Protein AF-A0A1Y0FA97-F1 (afdb_monomer_lite)

Radius of gyration: 28.75 Å; chains: 1; bounding box: 71×28×80 Å

Secondary structure (DSSP, 8-state):
--HHHHHHHHHHHHHHTT--SSSPPHHHHHHHHHHHHHHHHHHHHHHHHHHHHHTTTTPPPPSSTTHHHHHHHHHHHHHHHHHHHHHHHHHHHHHHHHHHHHHHHHTTB-TTSSBP-SGGGHHHHHHHHHHHHTT---S-HHHHHHHHHHHHHHHHHHHHHHS--HHHHHHHHTT-EEE-SSSTTEEEETTSSS-EEEEETTEEEE-SSS---SHHHHHHHHHHH-

Foldseek 3Di:
DDLVVLLVLLQVVCVVVVHRLPDAPPVLVVLVVVLVVLVVVLVVLVVVLVVLVCVCVPDDDDPDPCSVVSVVVSCVSVVVSVVSVVVSVVSVVVSVLSVVCSVCVSSCHHSVRHHPLALSNLVVLVVLLVCVVVVNHPDDPVSNVVSVVSSVVSVVLVVLVVQADPLRVCLVVVVQWDADRVRRQWIHGPPDDQWIWGRDRNATDTDPRRHDDDPVSVVVVVVSSD

pLDDT: mean 89.59, std 8.7, range [59.38, 98.5]

Sequence (226 aa):
MTKEAIQNCFINALQKKGVDPFEESYRTRMAKQKLERLKNELHQQTNKVFEHWEQTNGQPMNDKRGARSFFNKAERLESKAIDLNKQIKEQEERVERLEWADENRRNGRNKQGGLMLTIDNIPRIEEELERAERGESHYAPVTLRKYRKELARLKAEKEQLNNVSSKAQEIIESGKVNQWKKYPTVYFIKGLRKVAIELKNGAFEVSSKYAPQTDEEKAIVKEILG

Organism: NCBI:txid1624

Structure (mmCIF, N/CA/C/O backbone):
d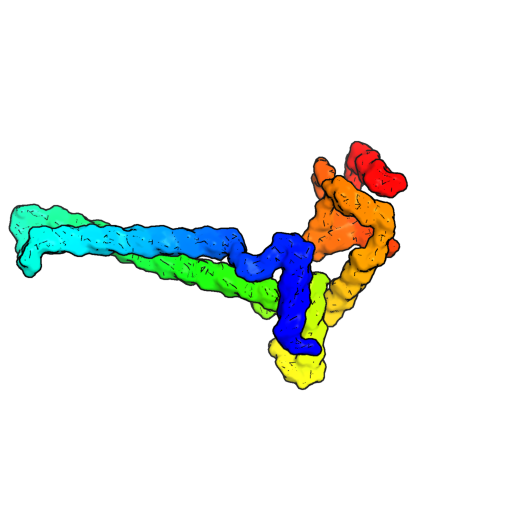ata_AF-A0A1Y0FA97-F1
#
_entry.id   AF-A0A1Y0FA97-F1
#
loop_
_atom_site.group_PDB
_atom_site.id
_atom_site.type_symbol
_atom_site.label_atom_id
_atom_site.label_alt_id
_atom_site.label_comp_id
_atom_site.label_asym_id
_atom_site.label_entity_id
_atom_site.label_seq_id
_atom_site.pdbx_PDB_ins_code
_atom_site.Cartn_x
_atom_site.Cartn_y
_atom_site.Cartn_z
_atom_site.occupancy
_atom_site.B_iso_or_equiv
_atom_site.auth_seq_id
_atom_site.auth_comp_id
_atom_site.auth_asym_id
_atom_site.auth_atom_id
_atom_site.pdbx_PDB_model_num
ATOM 1 N N . MET A 1 1 ? 8.211 -12.435 25.553 1.00 59.38 1 MET A N 1
ATOM 2 C CA . MET A 1 1 ? 8.056 -13.197 24.287 1.00 59.38 1 MET A CA 1
ATOM 3 C C . MET A 1 1 ? 9.191 -12.812 23.349 1.00 59.38 1 MET A C 1
ATOM 5 O O . MET A 1 1 ? 9.613 -11.666 23.404 1.00 59.38 1 MET A O 1
ATOM 9 N N . THR A 1 2 ? 9.719 -13.725 22.530 1.00 75.25 2 THR A N 1
ATOM 10 C CA . THR A 1 2 ? 10.743 -13.366 21.529 1.00 75.25 2 THR A CA 1
ATOM 11 C C . THR A 1 2 ? 10.115 -12.564 20.382 1.00 75.25 2 THR A C 1
ATOM 13 O O . THR A 1 2 ? 8.920 -12.697 20.106 1.00 75.25 2 THR A O 1
ATOM 16 N N . LYS A 1 3 ? 10.917 -11.748 19.683 1.00 69.12 3 LYS A N 1
ATOM 17 C CA . LYS A 1 3 ? 10.482 -10.977 18.500 1.00 69.12 3 LYS A CA 1
ATOM 18 C C . LYS A 1 3 ? 9.807 -11.872 17.446 1.00 69.12 3 LYS A C 1
ATOM 20 O O . LYS A 1 3 ? 8.815 -11.477 16.839 1.00 69.12 3 LYS A O 1
ATOM 25 N N . GLU A 1 4 ? 10.316 -13.092 17.284 1.00 72.25 4 GLU A N 1
ATOM 26 C CA . GLU A 1 4 ? 9.754 -14.127 16.408 1.00 72.25 4 GLU A CA 1
ATOM 27 C C . GLU A 1 4 ? 8.381 -14.609 16.883 1.00 72.25 4 GLU A C 1
ATOM 29 O O . GLU A 1 4 ? 7.459 -14.701 16.080 1.00 72.25 4 GLU A O 1
ATOM 34 N N . ALA A 1 5 ? 8.192 -14.843 18.186 1.00 75.69 5 ALA A N 1
ATOM 35 C CA . ALA A 1 5 ? 6.894 -15.243 18.730 1.00 75.69 5 ALA A CA 1
ATOM 36 C C . ALA A 1 5 ? 5.818 -14.168 18.499 1.00 75.69 5 ALA A C 1
ATOM 38 O O . ALA A 1 5 ? 4.683 -14.484 18.153 1.00 75.69 5 ALA A O 1
ATOM 39 N N . ILE A 1 6 ? 6.178 -12.890 18.624 1.00 70.50 6 ILE A N 1
ATOM 40 C CA . ILE A 1 6 ? 5.264 -11.761 18.393 1.00 70.50 6 ILE A CA 1
ATOM 41 C C . ILE A 1 6 ? 4.921 -11.619 16.908 1.00 70.50 6 ILE A C 1
ATOM 43 O O . ILE A 1 6 ? 3.758 -11.410 16.554 1.00 70.50 6 ILE A O 1
ATOM 47 N N . GLN A 1 7 ? 5.917 -11.779 16.035 1.00 68.44 7 GLN A N 1
ATOM 48 C CA . GLN A 1 7 ? 5.709 -11.826 14.592 1.00 68.44 7 GLN A CA 1
ATOM 49 C C . GLN A 1 7 ? 4.791 -12.994 14.206 1.00 68.44 7 GLN A C 1
ATOM 51 O O . GLN A 1 7 ? 3.826 -12.788 13.473 1.00 68.44 7 GLN A O 1
ATOM 56 N N . ASN A 1 8 ? 5.011 -14.181 14.772 1.00 73.06 8 ASN A N 1
ATOM 57 C CA . ASN A 1 8 ? 4.170 -15.354 14.550 1.00 73.06 8 ASN A CA 1
ATOM 58 C C . ASN A 1 8 ? 2.741 -15.141 15.068 1.00 73.06 8 ASN A C 1
ATOM 60 O O . ASN A 1 8 ? 1.793 -15.523 14.392 1.00 73.06 8 ASN A O 1
ATOM 64 N N . CYS A 1 9 ? 2.548 -14.464 16.204 1.00 71.94 9 CYS A N 1
ATOM 65 C CA . CYS A 1 9 ? 1.216 -14.095 16.694 1.00 71.94 9 CYS A CA 1
ATOM 66 C C . CYS A 1 9 ? 0.455 -13.197 15.706 1.00 71.94 9 CYS A C 1
ATOM 68 O O . CYS A 1 9 ? -0.720 -13.445 15.434 1.00 71.94 9 CYS A O 1
ATOM 70 N N . PHE A 1 10 ? 1.116 -12.178 15.147 1.00 69.44 10 PHE A N 1
ATOM 71 C CA . PHE A 1 10 ? 0.509 -11.287 14.153 1.00 69.44 10 PHE A CA 1
ATOM 72 C C . PHE A 1 10 ? 0.198 -12.023 12.840 1.00 69.44 10 PHE A C 1
ATOM 74 O O . PHE A 1 10 ? -0.902 -11.901 12.302 1.00 69.44 10 PHE A O 1
ATOM 81 N N . ILE A 1 11 ? 1.135 -12.845 12.362 1.00 70.38 11 ILE A N 1
ATOM 82 C CA . ILE A 1 11 ? 0.983 -13.698 11.173 1.00 70.38 11 ILE A CA 1
ATOM 83 C C . ILE A 1 11 ? -0.192 -14.667 11.356 1.00 70.38 11 ILE A C 1
ATOM 85 O O . ILE A 1 11 ? -1.085 -14.708 10.515 1.00 70.38 11 ILE A O 1
ATOM 89 N N . ASN A 1 12 ? -0.271 -15.365 12.488 1.00 73.56 12 ASN A N 1
ATOM 90 C CA . ASN A 1 12 ? -1.371 -16.280 12.797 1.00 73.56 12 ASN A CA 1
ATOM 91 C C . ASN A 1 12 ? -2.723 -15.551 12.863 1.00 73.56 12 ASN A C 1
ATOM 93 O O . ASN A 1 12 ? -3.738 -16.081 12.411 1.00 73.56 12 ASN A O 1
ATOM 97 N N . ALA A 1 13 ? -2.762 -14.328 13.404 1.00 69.31 13 ALA A N 1
ATOM 98 C CA . ALA A 1 13 ? -3.980 -13.515 13.434 1.00 69.31 13 ALA A CA 1
ATOM 99 C C . ALA A 1 13 ? -4.454 -13.118 12.025 1.00 69.31 13 ALA A C 1
ATOM 101 O O . ALA A 1 13 ? -5.657 -13.115 11.758 1.00 69.31 13 ALA A O 1
ATOM 102 N N . LEU A 1 14 ? -3.523 -12.824 11.115 1.00 68.19 14 LEU A N 1
ATOM 103 C CA . LEU A 1 14 ? -3.820 -12.546 9.710 1.00 68.19 14 LEU A CA 1
ATOM 104 C C . LEU A 1 14 ? -4.276 -13.807 8.954 1.00 68.19 14 LEU A C 1
ATOM 106 O O . LEU A 1 14 ? -5.290 -13.751 8.256 1.00 68.19 14 LEU A O 1
ATOM 110 N N . GLN A 1 15 ? -3.616 -14.950 9.170 1.00 69.81 15 GLN A N 1
ATOM 111 C CA . GLN A 1 15 ? -4.009 -16.240 8.585 1.00 69.81 15 GLN A CA 1
ATOM 112 C C . GLN A 1 15 ? -5.430 -16.644 8.988 1.00 69.81 15 GLN A C 1
ATOM 114 O O . GLN A 1 15 ? -6.215 -17.054 8.137 1.00 69.81 15 GLN A O 1
ATOM 119 N N . LYS A 1 16 ? -5.811 -16.447 10.260 1.00 70.25 16 LYS A N 1
ATOM 120 C CA . LYS A 1 16 ? -7.188 -16.684 10.737 1.00 70.25 16 LYS A CA 1
ATOM 121 C C . LYS A 1 16 ? -8.244 -15.853 10.001 1.00 70.25 16 LYS A C 1
ATOM 123 O O . LYS A 1 16 ? -9.400 -16.253 9.959 1.00 70.25 16 LYS A O 1
ATOM 128 N N . LYS A 1 17 ? -7.867 -14.713 9.413 1.00 64.06 17 LYS A N 1
ATOM 129 C CA . LYS A 1 17 ? -8.751 -13.862 8.597 1.00 64.06 17 LYS A CA 1
ATOM 130 C C . LYS A 1 17 ? -8.730 -14.235 7.106 1.00 64.06 17 LYS A C 1
ATOM 132 O O . LYS A 1 17 ? -9.242 -13.467 6.294 1.00 64.06 17 LYS A O 1
ATOM 137 N N . GLY A 1 18 ? -8.124 -15.369 6.739 1.00 63.81 18 GLY A N 1
ATOM 138 C CA . GLY A 1 18 ? -7.984 -15.818 5.351 1.00 63.81 18 GLY A CA 1
ATOM 139 C C . GLY A 1 18 ? -7.009 -14.974 4.527 1.00 63.81 18 GLY A C 1
ATOM 140 O O . GLY A 1 18 ? -7.087 -14.975 3.303 1.00 63.81 18 GLY A O 1
ATOM 141 N N . VAL A 1 19 ? -6.126 -14.214 5.184 1.00 64.12 19 VAL A N 1
ATOM 142 C CA . VAL A 1 19 ? -5.091 -13.410 4.528 1.00 64.12 19 VAL A CA 1
ATOM 143 C C . VAL A 1 19 ? -3.759 -14.107 4.756 1.00 64.12 19 VAL A C 1
ATOM 145 O O . VAL A 1 19 ? -3.277 -14.117 5.889 1.00 64.12 19 VAL A O 1
ATOM 148 N N . ASP A 1 20 ? -3.163 -14.675 3.707 1.00 65.88 20 ASP A N 1
ATOM 149 C CA . ASP A 1 20 ? -1.811 -15.221 3.804 1.00 65.88 20 ASP A CA 1
ATOM 150 C C . ASP A 1 20 ? -0.815 -14.065 4.044 1.00 65.88 20 ASP A C 1
ATOM 152 O O . ASP A 1 20 ? -0.671 -13.172 3.204 1.00 65.88 20 ASP A O 1
ATOM 156 N N . PRO A 1 21 ? -0.128 -14.026 5.199 1.00 61.00 21 PRO A N 1
ATOM 157 C CA . PRO A 1 21 ? 0.806 -12.958 5.533 1.00 61.00 21 PRO A CA 1
ATOM 158 C C . PRO A 1 21 ? 2.041 -12.976 4.641 1.00 61.00 21 PRO A C 1
ATOM 160 O O . PRO A 1 21 ? 2.693 -11.942 4.495 1.00 61.00 21 PRO A O 1
ATOM 163 N N . PHE A 1 22 ? 2.377 -14.130 4.062 1.00 63.53 22 PHE A N 1
ATOM 164 C CA . PHE A 1 22 ? 3.524 -14.306 3.179 1.00 63.53 22 PHE A CA 1
ATOM 165 C C . PHE A 1 22 ? 3.172 -14.082 1.709 1.00 63.53 22 PHE A C 1
ATOM 167 O O . PHE A 1 22 ? 4.077 -13.856 0.904 1.00 63.53 22 PHE A O 1
ATOM 174 N N . GLU A 1 23 ? 1.885 -14.027 1.369 1.00 69.62 23 GLU A N 1
ATOM 175 C CA . GLU A 1 23 ? 1.449 -13.697 0.021 1.00 69.62 23 GLU A CA 1
ATOM 176 C C . GLU A 1 23 ? 1.806 -12.240 -0.304 1.00 69.62 23 GLU A C 1
ATOM 178 O O . GLU A 1 23 ? 1.665 -11.312 0.505 1.00 69.62 23 GLU A O 1
ATOM 183 N N . GLU A 1 24 ? 2.370 -12.033 -1.490 1.00 78.50 24 GLU A N 1
ATOM 184 C CA . GLU A 1 24 ? 2.679 -10.700 -1.990 1.00 78.50 24 GLU A CA 1
ATOM 185 C C . GLU A 1 24 ? 1.388 -9.929 -2.248 1.00 78.50 24 GLU A C 1
ATOM 187 O O . GLU A 1 24 ? 0.408 -10.477 -2.762 1.00 78.50 24 GLU A O 1
ATOM 192 N N . SER A 1 25 ? 1.381 -8.619 -1.979 1.00 86.50 25 SER A N 1
ATOM 193 C CA . SER A 1 25 ? 0.234 -7.822 -2.394 1.00 86.50 25 SER A CA 1
ATOM 194 C C . SER A 1 25 ? 0.043 -7.948 -3.905 1.00 86.50 25 SER A C 1
ATOM 196 O O . SER A 1 25 ? 1.007 -7.888 -4.671 1.00 86.50 25 SER A O 1
ATOM 198 N N . TYR A 1 26 ? -1.214 -8.019 -4.353 1.00 89.31 26 TYR A N 1
ATOM 199 C CA . TYR A 1 26 ? -1.572 -7.983 -5.775 1.00 89.31 26 TYR A CA 1
ATOM 200 C C . TYR A 1 26 ? -0.777 -6.917 -6.548 1.00 89.31 26 TYR A C 1
ATOM 202 O O . TYR A 1 26 ? -0.286 -7.155 -7.648 1.00 89.31 26 TYR A O 1
ATOM 210 N N . ARG A 1 27 ? -0.597 -5.734 -5.945 1.00 91.31 27 ARG A N 1
ATOM 211 C CA . ARG A 1 27 ? 0.148 -4.619 -6.547 1.00 91.31 27 ARG A CA 1
ATOM 212 C C . ARG A 1 27 ? 1.629 -4.946 -6.753 1.00 91.31 27 ARG A C 1
ATOM 214 O O . ARG A 1 27 ? 2.169 -4.572 -7.790 1.00 91.31 27 ARG A O 1
ATOM 221 N N . THR A 1 28 ? 2.252 -5.608 -5.784 1.00 93.88 28 THR A N 1
ATOM 222 C CA . THR A 1 28 ? 3.656 -6.042 -5.800 1.00 93.88 28 THR A CA 1
ATOM 223 C C . THR A 1 28 ? 3.856 -7.106 -6.871 1.00 93.88 28 THR A C 1
ATOM 225 O O . THR A 1 28 ? 4.667 -6.914 -7.775 1.00 93.88 28 THR A O 1
ATOM 228 N N . ARG A 1 29 ? 2.999 -8.134 -6.884 1.00 94.44 29 ARG A N 1
ATOM 229 C CA . ARG A 1 29 ? 3.016 -9.184 -7.908 1.00 94.44 29 ARG A CA 1
ATOM 230 C C . ARG A 1 29 ? 2.871 -8.617 -9.323 1.00 94.44 29 ARG A C 1
ATOM 232 O O . ARG A 1 29 ? 3.665 -8.929 -10.205 1.00 94.44 29 ARG A O 1
ATOM 239 N N . MET A 1 30 ? 1.895 -7.734 -9.547 1.00 94.88 30 MET A N 1
ATOM 240 C CA . MET A 1 30 ? 1.711 -7.082 -10.852 1.00 94.88 30 MET A CA 1
ATOM 241 C C . MET A 1 30 ? 2.902 -6.191 -11.235 1.00 94.88 30 MET A C 1
ATOM 243 O O . MET A 1 30 ? 3.244 -6.079 -12.413 1.00 94.88 30 MET A O 1
ATOM 247 N N . ALA A 1 31 ? 3.548 -5.542 -10.261 1.00 97.31 31 ALA A N 1
ATOM 248 C CA . ALA A 1 31 ? 4.742 -4.740 -10.507 1.00 97.31 31 ALA A CA 1
ATOM 249 C C . ALA A 1 31 ? 5.941 -5.608 -10.923 1.00 97.31 31 ALA A C 1
ATOM 251 O O . ALA A 1 31 ? 6.641 -5.223 -11.862 1.00 97.31 31 ALA A O 1
ATOM 252 N N . LYS A 1 32 ? 6.129 -6.780 -10.303 1.00 96.81 32 LYS A N 1
ATOM 253 C CA . LYS A 1 32 ? 7.145 -7.768 -10.700 1.00 96.81 32 LYS A CA 1
ATOM 254 C C . LYS A 1 32 ? 6.885 -8.324 -12.095 1.00 96.81 32 LYS A C 1
ATOM 256 O O . LYS A 1 32 ? 7.773 -8.305 -12.933 1.00 96.81 32 LYS A O 1
ATOM 261 N N . GLN A 1 33 ? 5.644 -8.704 -12.399 1.00 97.56 33 GLN A N 1
ATOM 262 C CA . GLN A 1 33 ? 5.276 -9.158 -13.748 1.00 97.56 33 GLN A CA 1
ATOM 263 C C . GLN A 1 33 ? 5.558 -8.090 -14.815 1.00 97.56 33 GLN A C 1
ATOM 265 O O . GLN A 1 33 ? 6.065 -8.397 -15.894 1.00 97.56 33 GLN A O 1
ATOM 270 N N . LYS A 1 34 ? 5.269 -6.813 -14.519 1.00 97.88 34 LYS A N 1
ATOM 271 C CA . LYS A 1 34 ? 5.619 -5.707 -15.422 1.00 97.88 34 LYS A CA 1
ATOM 272 C C . LYS A 1 34 ? 7.135 -5.563 -15.583 1.00 97.88 34 LYS A C 1
ATOM 274 O O . LYS A 1 34 ? 7.570 -5.294 -16.698 1.00 97.88 34 LYS A O 1
ATOM 279 N N . LEU A 1 35 ? 7.904 -5.707 -14.503 1.00 98.31 35 LEU A N 1
ATOM 280 C CA . LEU A 1 35 ? 9.365 -5.648 -14.537 1.00 98.31 35 LEU A CA 1
ATOM 281 C C . LEU A 1 35 ? 9.936 -6.741 -15.446 1.00 98.31 35 LEU A C 1
ATOM 283 O O . LEU A 1 35 ? 10.693 -6.429 -16.358 1.00 98.31 35 LEU A O 1
ATOM 287 N N . GLU A 1 36 ? 9.493 -7.985 -15.270 1.00 98.06 36 GLU A N 1
ATOM 288 C CA . GLU A 1 36 ? 9.913 -9.109 -16.113 1.00 98.06 36 GLU A CA 1
ATOM 289 C C . GLU A 1 36 ? 9.553 -8.889 -17.585 1.00 98.06 36 GLU A C 1
ATOM 291 O O . GLU A 1 36 ? 10.373 -9.097 -18.476 1.00 98.06 36 GLU A O 1
ATOM 296 N N . ARG A 1 37 ? 8.357 -8.356 -17.866 1.00 98.44 37 ARG A N 1
ATOM 297 C CA . ARG A 1 37 ? 7.975 -7.983 -19.235 1.00 98.44 37 ARG A CA 1
ATOM 298 C C . ARG A 1 37 ? 8.917 -6.936 -19.840 1.00 98.44 37 ARG A C 1
ATOM 300 O O . ARG A 1 37 ? 9.276 -7.067 -21.005 1.00 98.44 37 ARG A O 1
ATOM 307 N N . LEU A 1 38 ? 9.304 -5.910 -19.077 1.00 98.50 38 LEU A N 1
ATOM 308 C CA . LEU A 1 38 ? 10.234 -4.877 -19.549 1.00 98.50 38 LEU A CA 1
ATOM 309 C C . LEU A 1 38 ? 11.639 -5.444 -19.786 1.00 98.50 38 LEU A C 1
ATOM 311 O O . LEU A 1 38 ? 12.242 -5.123 -20.804 1.00 98.50 38 LEU A O 1
ATOM 315 N N . LYS A 1 39 ? 12.131 -6.321 -18.901 1.00 98.12 39 LYS A N 1
ATOM 316 C CA . LYS A 1 39 ? 13.413 -7.026 -19.077 1.00 98.12 39 LYS A CA 1
ATOM 317 C C . LYS A 1 39 ? 13.418 -7.879 -20.344 1.00 98.12 39 LYS A C 1
ATOM 319 O O . LYS A 1 39 ? 14.366 -7.815 -21.122 1.00 98.12 39 LYS A O 1
ATOM 324 N N . ASN A 1 40 ? 12.329 -8.603 -20.600 1.00 98.25 40 ASN A N 1
ATOM 325 C CA . ASN A 1 40 ? 12.167 -9.380 -21.828 1.00 98.25 40 ASN A CA 1
ATOM 326 C C . ASN A 1 40 ? 12.113 -8.485 -23.077 1.00 98.25 40 ASN A C 1
ATOM 328 O O . ASN A 1 40 ? 12.730 -8.814 -24.089 1.00 98.25 40 ASN A O 1
ATOM 332 N N . GLU A 1 41 ? 11.413 -7.346 -23.021 1.00 98.06 41 GLU A N 1
ATOM 333 C CA . GLU A 1 41 ? 11.370 -6.395 -24.141 1.00 98.06 41 GLU A CA 1
ATOM 334 C C . GLU A 1 41 ? 12.747 -5.775 -24.411 1.00 98.06 41 GLU A C 1
ATOM 336 O O . GLU A 1 41 ? 13.146 -5.666 -25.571 1.00 98.06 41 GLU A O 1
ATOM 341 N N . LEU A 1 42 ? 13.495 -5.422 -23.360 1.00 98.12 42 LEU A N 1
ATOM 342 C CA . LEU A 1 42 ? 14.875 -4.959 -23.487 1.00 98.12 42 LEU A CA 1
ATOM 343 C C . LEU A 1 42 ? 15.740 -6.027 -24.150 1.00 98.12 42 LEU A C 1
ATOM 345 O O . LEU A 1 42 ? 16.417 -5.716 -25.120 1.00 98.12 42 LEU A O 1
ATOM 349 N N . HIS A 1 43 ? 15.683 -7.275 -23.679 1.00 97.88 43 HIS A N 1
ATOM 350 C CA . HIS A 1 43 ? 16.458 -8.371 -24.257 1.00 97.88 43 HIS A CA 1
ATOM 351 C C . HIS A 1 43 ? 16.187 -8.526 -25.763 1.00 97.88 43 HIS A C 1
ATOM 353 O O . HIS A 1 43 ? 17.116 -8.547 -26.567 1.00 97.88 43 HIS A O 1
ATOM 359 N N . GLN A 1 44 ? 14.914 -8.529 -26.169 1.00 97.81 44 GLN A N 1
ATOM 360 C CA . GLN A 1 44 ? 14.536 -8.569 -27.585 1.00 97.81 44 GLN A CA 1
ATOM 361 C C . GLN A 1 44 ? 15.038 -7.347 -28.364 1.00 97.81 44 GLN A C 1
ATOM 363 O O . GLN A 1 44 ? 15.445 -7.467 -29.518 1.00 97.81 44 GLN A O 1
ATOM 368 N N . GLN A 1 45 ? 14.985 -6.158 -27.763 1.00 97.62 45 GLN A N 1
ATOM 369 C CA . GLN A 1 45 ? 15.437 -4.926 -28.399 1.00 97.62 45 GLN A CA 1
ATOM 370 C C . GLN A 1 45 ? 16.960 -4.899 -28.569 1.00 97.62 45 GLN A C 1
ATOM 372 O O . GLN A 1 45 ? 17.446 -4.491 -29.620 1.00 97.62 45 GLN A O 1
ATOM 377 N N . THR A 1 46 ? 17.699 -5.379 -27.575 1.00 96.62 46 THR A N 1
ATOM 378 C CA . THR A 1 46 ? 19.148 -5.559 -27.622 1.00 96.62 46 THR A CA 1
ATOM 379 C C . THR A 1 46 ? 19.541 -6.551 -28.715 1.00 96.62 46 THR A C 1
ATOM 381 O O . THR A 1 46 ? 20.426 -6.241 -29.507 1.00 96.62 46 THR A O 1
ATOM 384 N N . ASN A 1 47 ? 18.833 -7.678 -28.849 1.00 97.12 47 ASN A N 1
ATOM 385 C CA . ASN A 1 47 ? 19.072 -8.623 -29.946 1.00 97.12 47 ASN A CA 1
ATOM 386 C C . ASN A 1 47 ? 18.871 -7.959 -31.318 1.00 97.12 47 ASN A C 1
ATOM 388 O O . ASN A 1 47 ? 19.713 -8.112 -32.192 1.00 97.12 47 ASN A O 1
ATOM 392 N N . LYS A 1 48 ? 17.838 -7.120 -31.492 1.00 97.19 48 LYS A N 1
ATOM 393 C CA . LYS A 1 48 ? 17.639 -6.355 -32.741 1.00 97.19 48 LYS A CA 1
ATOM 394 C C . LYS A 1 48 ? 18.766 -5.367 -33.035 1.00 97.19 48 LYS A C 1
ATOM 396 O O . LYS A 1 48 ? 19.066 -5.132 -34.202 1.00 97.19 48 LYS A O 1
ATOM 401 N N . VAL A 1 49 ? 19.344 -4.743 -32.004 1.00 95.31 49 VAL A N 1
ATOM 402 C CA . VAL A 1 49 ? 20.526 -3.880 -32.163 1.00 95.31 49 VAL A CA 1
ATOM 403 C C . VAL A 1 49 ? 21.694 -4.723 -32.672 1.00 95.31 49 VAL A C 1
ATOM 405 O O . VAL A 1 49 ? 22.286 -4.368 -33.687 1.00 95.31 49 VAL A O 1
ATOM 408 N N . PHE A 1 50 ? 21.971 -5.864 -32.033 1.00 94.44 50 PHE A N 1
ATOM 409 C CA . PHE A 1 50 ? 23.029 -6.781 -32.464 1.00 94.44 50 PHE A CA 1
ATOM 410 C C . PHE A 1 50 ? 22.821 -7.287 -33.897 1.00 94.44 50 PHE A C 1
ATOM 412 O O . PHE A 1 50 ? 23.701 -7.088 -34.725 1.00 94.44 50 PHE A O 1
ATOM 419 N N . GLU A 1 51 ? 21.644 -7.820 -34.233 1.00 95.00 51 GLU A N 1
ATOM 420 C CA . GLU A 1 51 ? 21.290 -8.283 -35.588 1.00 95.00 51 GLU A CA 1
ATOM 421 C C . GLU A 1 51 ? 21.420 -7.176 -36.648 1.00 95.00 51 GLU A C 1
ATOM 423 O O . GLU A 1 51 ? 21.735 -7.430 -37.813 1.00 95.00 51 GLU A O 1
ATOM 428 N N . HIS A 1 52 ? 21.142 -5.922 -36.274 1.00 94.00 52 HIS A N 1
ATOM 429 C CA . HIS A 1 52 ? 21.305 -4.781 -37.174 1.00 94.00 52 HIS A CA 1
ATOM 430 C C . HIS A 1 52 ? 22.782 -4.491 -37.445 1.00 94.00 52 HIS A C 1
ATOM 432 O O . HIS A 1 52 ? 23.146 -4.243 -38.592 1.00 94.00 52 HIS A O 1
ATOM 438 N N . TRP A 1 53 ? 23.636 -4.576 -36.425 1.00 90.88 53 TRP A N 1
ATOM 439 C CA . TRP A 1 53 ? 25.082 -4.402 -36.566 1.00 90.88 53 TRP A CA 1
ATOM 440 C C . TRP A 1 53 ? 25.776 -5.597 -37.235 1.00 90.88 53 TRP A C 1
ATOM 442 O O . TRP A 1 53 ? 26.696 -5.392 -38.020 1.00 90.88 53 TRP A O 1
ATOM 452 N N . GLU A 1 54 ? 25.309 -6.828 -37.024 1.00 91.81 54 GLU A N 1
ATOM 453 C CA . GLU A 1 54 ? 25.852 -8.034 -37.671 1.00 91.81 54 GLU A CA 1
ATOM 454 C C . GLU A 1 54 ? 25.769 -7.985 -39.202 1.00 91.81 54 GLU A C 1
ATOM 456 O O . GLU A 1 54 ? 26.618 -8.559 -39.882 1.00 91.81 54 GLU A O 1
ATOM 461 N N . GLN A 1 55 ? 24.827 -7.221 -39.767 1.00 88.94 55 GLN A N 1
ATOM 462 C CA . GLN A 1 55 ? 24.724 -7.002 -41.217 1.00 88.94 55 GLN A CA 1
ATOM 463 C C . GLN A 1 55 ? 25.988 -6.384 -41.828 1.00 88.94 55 GLN A C 1
ATOM 465 O O . GLN A 1 55 ? 26.189 -6.486 -43.039 1.00 88.94 55 GLN A O 1
ATOM 470 N N . THR A 1 56 ? 26.845 -5.745 -41.024 1.00 85.44 56 THR A N 1
ATOM 471 C CA . THR A 1 56 ? 28.117 -5.193 -41.503 1.00 85.44 56 THR A CA 1
ATOM 472 C C . THR A 1 56 ? 29.246 -6.227 -41.536 1.00 85.44 56 THR A C 1
ATOM 474 O O . THR A 1 56 ? 30.339 -5.904 -42.000 1.00 85.44 56 THR A O 1
ATOM 477 N N . ASN A 1 57 ? 29.014 -7.466 -41.078 1.00 85.25 57 ASN A N 1
ATOM 478 C CA . ASN A 1 57 ? 30.007 -8.547 -41.001 1.00 85.25 57 ASN A CA 1
ATOM 479 C C . ASN A 1 57 ? 31.315 -8.121 -40.302 1.00 85.25 57 ASN A C 1
ATOM 481 O O . ASN A 1 57 ? 32.409 -8.508 -40.711 1.00 85.25 57 ASN A O 1
ATOM 485 N N . GLY A 1 58 ? 31.216 -7.256 -39.286 1.00 81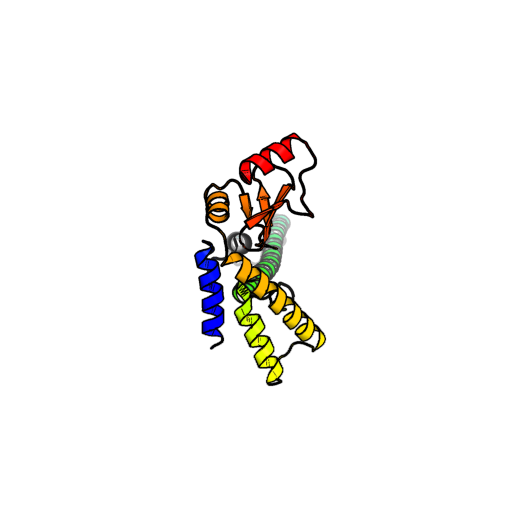.19 58 GLY A N 1
ATOM 486 C CA . GLY A 1 58 ? 32.372 -6.724 -38.556 1.00 81.19 58 GLY A CA 1
ATOM 487 C C . GLY A 1 58 ? 33.186 -5.670 -39.317 1.00 81.19 58 GLY A C 1
ATOM 488 O O . GLY A 1 58 ? 34.175 -5.168 -38.787 1.00 81.19 58 GLY A O 1
ATOM 489 N N . GLN A 1 59 ? 32.779 -5.291 -40.533 1.00 82.31 59 GLN A N 1
ATOM 490 C CA . GLN A 1 59 ? 33.369 -4.160 -41.243 1.00 82.31 59 GLN A CA 1
ATOM 491 C C . GLN A 1 59 ? 32.794 -2.845 -40.693 1.00 82.31 59 GLN A C 1
ATOM 493 O O . GLN A 1 59 ? 31.582 -2.753 -40.461 1.00 82.31 59 GLN A O 1
ATOM 498 N N . PRO A 1 60 ? 33.619 -1.800 -40.496 1.00 80.44 60 PRO A N 1
ATOM 499 C CA . PRO A 1 60 ? 33.104 -0.482 -40.158 1.00 80.44 60 PRO A CA 1
ATOM 500 C C . PRO A 1 60 ? 32.264 0.045 -41.328 1.00 80.44 60 PRO A C 1
ATOM 502 O O . PRO A 1 60 ? 32.742 0.144 -42.462 1.00 80.44 60 PRO A O 1
ATOM 505 N N . MET A 1 61 ? 30.999 0.374 -41.058 1.00 79.62 61 MET A N 1
ATOM 506 C CA . MET A 1 61 ? 30.106 0.944 -42.065 1.00 79.62 61 MET A CA 1
ATOM 507 C C . MET A 1 61 ? 30.638 2.321 -42.486 1.00 79.62 61 MET A C 1
ATOM 509 O O . MET A 1 61 ? 30.726 3.239 -41.675 1.00 79.62 61 MET A O 1
ATOM 513 N N . ASN A 1 62 ? 31.015 2.460 -43.756 1.00 73.50 62 ASN A N 1
ATOM 514 C CA . ASN A 1 62 ? 31.501 3.715 -44.338 1.00 73.50 62 ASN A CA 1
ATOM 515 C C . ASN A 1 62 ? 30.315 4.580 -44.816 1.00 73.50 62 ASN A C 1
ATOM 517 O O . ASN A 1 62 ? 29.262 4.026 -45.125 1.00 73.50 62 ASN A O 1
ATOM 521 N N . ASP A 1 63 ? 30.490 5.900 -44.955 1.00 71.56 63 ASP A N 1
ATOM 522 C CA . ASP A 1 63 ? 29.492 6.908 -45.381 1.00 71.56 63 ASP A CA 1
ATOM 523 C C . ASP A 1 63 ? 29.074 6.796 -46.870 1.00 71.56 63 ASP A C 1
ATOM 525 O O . ASP A 1 63 ? 28.889 7.765 -47.604 1.00 71.56 63 ASP A O 1
ATOM 529 N N . LYS A 1 64 ? 28.958 5.566 -47.374 1.00 71.25 64 LYS A N 1
ATOM 530 C CA . LYS A 1 64 ? 28.487 5.272 -48.727 1.00 71.25 64 LYS A CA 1
ATOM 531 C C . LYS A 1 64 ? 26.958 5.358 -48.799 1.00 71.25 64 LYS A C 1
ATOM 533 O O . LYS A 1 64 ? 26.246 5.458 -47.800 1.00 71.25 64 LYS A O 1
ATOM 538 N N . ARG A 1 65 ? 26.423 5.283 -50.020 1.00 75.56 65 ARG A N 1
ATOM 539 C CA . ARG A 1 65 ? 24.979 5.323 -50.302 1.00 75.56 65 ARG A CA 1
ATOM 540 C C . ARG A 1 65 ? 24.218 4.318 -49.421 1.00 75.56 65 ARG A C 1
ATOM 542 O O . ARG A 1 65 ? 24.405 3.117 -49.556 1.00 75.56 65 ARG A O 1
ATOM 549 N N . GLY A 1 66 ? 23.354 4.826 -48.539 1.00 79.88 66 GLY A N 1
ATOM 550 C CA . GLY A 1 66 ? 22.559 4.020 -47.599 1.00 79.88 66 GLY A CA 1
ATOM 551 C C . GLY A 1 66 ? 23.055 4.027 -46.146 1.00 79.88 66 GLY A C 1
ATOM 552 O O . GLY A 1 66 ? 22.269 3.698 -45.257 1.00 79.88 66 GLY A O 1
ATOM 553 N N . ALA A 1 67 ? 24.280 4.496 -45.876 1.00 84.69 67 ALA A N 1
ATOM 554 C CA . ALA A 1 67 ? 24.859 4.556 -44.531 1.00 84.69 67 ALA A CA 1
ATOM 555 C C . ALA A 1 67 ? 24.012 5.393 -43.564 1.00 84.69 67 ALA A C 1
ATOM 557 O O . ALA A 1 67 ? 23.683 4.942 -42.471 1.00 84.69 67 ALA A O 1
ATOM 558 N N . ARG A 1 68 ? 23.536 6.565 -44.002 1.00 89.25 68 ARG A N 1
ATOM 559 C CA . ARG A 1 68 ? 22.647 7.413 -43.191 1.00 89.25 68 ARG A CA 1
ATOM 560 C C . ARG A 1 68 ? 21.372 6.689 -42.749 1.00 89.25 68 ARG A C 1
ATOM 562 O O . ARG A 1 68 ? 20.960 6.816 -41.605 1.00 89.25 68 ARG A O 1
ATOM 569 N N . SER A 1 69 ? 20.745 5.910 -43.633 1.00 90.75 69 SER A N 1
ATOM 570 C CA . SER A 1 69 ? 19.546 5.141 -43.272 1.00 90.75 69 SER A CA 1
ATOM 571 C C . SER A 1 69 ? 19.868 4.015 -42.290 1.00 90.75 69 SER A C 1
ATOM 573 O O . SER A 1 69 ? 19.053 3.719 -41.416 1.00 90.75 69 SER A O 1
ATOM 575 N N . PHE A 1 70 ? 21.038 3.392 -42.437 1.00 91.69 70 PHE A N 1
ATOM 576 C CA . PHE A 1 70 ? 21.524 2.366 -41.525 1.00 91.69 70 PHE A CA 1
ATOM 577 C C . PHE A 1 70 ? 21.767 2.937 -40.122 1.00 91.69 70 PHE A C 1
ATOM 579 O O . PHE A 1 70 ? 21.216 2.407 -39.159 1.00 91.69 70 PHE A O 1
ATOM 586 N N . PHE A 1 71 ? 22.503 4.048 -40.011 1.00 92.38 71 PHE A N 1
ATOM 587 C CA . PHE A 1 71 ? 22.776 4.710 -38.733 1.00 92.38 71 PHE A CA 1
ATOM 588 C C . PHE A 1 71 ? 21.505 5.251 -38.079 1.00 92.38 71 PHE A C 1
ATOM 590 O O . PHE A 1 71 ? 21.285 4.992 -36.904 1.00 92.38 71 PHE A O 1
ATOM 597 N N . ASN A 1 72 ? 20.602 5.879 -38.840 1.00 93.88 72 ASN A N 1
ATOM 598 C CA . ASN A 1 72 ? 19.309 6.320 -38.305 1.00 93.88 72 ASN A CA 1
ATOM 599 C C . ASN A 1 72 ? 18.492 5.148 -37.728 1.00 93.88 72 ASN A C 1
ATOM 601 O O . ASN A 1 72 ? 17.734 5.319 -36.775 1.00 93.88 72 ASN A O 1
ATOM 605 N N . LYS A 1 73 ? 18.583 3.952 -38.329 1.00 95.00 73 LYS A N 1
ATOM 606 C CA . LYS A 1 73 ? 17.907 2.757 -37.808 1.00 95.00 73 LYS A CA 1
ATOM 607 C C . LYS A 1 73 ? 18.602 2.231 -36.551 1.00 95.00 73 LYS A C 1
ATOM 609 O O . LYS A 1 73 ? 17.893 1.932 -35.594 1.00 95.00 73 LYS A O 1
ATOM 614 N N . ALA A 1 74 ? 19.934 2.164 -36.540 1.00 94.12 74 ALA A N 1
ATOM 615 C CA . ALA A 1 74 ? 20.715 1.788 -35.360 1.00 94.12 74 ALA A CA 1
ATOM 616 C C . ALA A 1 74 ? 20.392 2.712 -34.176 1.00 94.12 74 ALA A C 1
ATOM 618 O O . ALA A 1 74 ? 19.954 2.237 -33.133 1.00 94.12 74 ALA A O 1
ATOM 619 N N . GLU A 1 75 ? 20.446 4.027 -34.391 1.00 95.94 75 GLU A N 1
ATOM 620 C CA . GLU A 1 75 ? 20.143 5.048 -33.385 1.00 95.94 75 GLU A CA 1
ATOM 621 C C . GLU A 1 75 ? 18.730 4.890 -32.811 1.00 95.94 75 GLU A C 1
ATOM 623 O O . GLU A 1 75 ? 18.541 4.951 -31.598 1.00 95.94 75 GLU A O 1
ATOM 628 N N . ARG A 1 76 ? 17.718 4.627 -33.650 1.00 96.81 76 ARG A N 1
ATOM 629 C CA . ARG A 1 76 ? 16.346 4.361 -33.178 1.00 96.81 76 ARG A CA 1
ATOM 630 C C . ARG A 1 76 ? 16.265 3.100 -32.323 1.00 96.81 76 ARG A C 1
ATOM 632 O O . ARG A 1 76 ? 15.544 3.087 -31.324 1.00 96.81 76 ARG A O 1
ATOM 639 N N . LEU A 1 77 ? 16.950 2.031 -32.732 1.00 96.88 77 LEU A N 1
ATOM 640 C CA . LEU A 1 77 ? 16.942 0.768 -31.998 1.00 96.88 77 LEU A CA 1
ATOM 641 C C . LEU A 1 77 ? 17.642 0.914 -30.640 1.00 96.88 77 LEU A C 1
ATOM 643 O O . LEU A 1 77 ? 17.114 0.435 -29.635 1.00 96.88 77 LEU A O 1
ATOM 647 N N . GLU A 1 78 ? 18.776 1.607 -30.617 1.00 96.06 78 GLU A N 1
ATOM 648 C CA . GLU A 1 78 ? 19.566 1.895 -29.421 1.00 96.06 78 GLU A CA 1
ATOM 649 C C . GLU A 1 78 ? 18.828 2.844 -28.479 1.00 96.06 78 GLU A C 1
ATOM 651 O O . GLU A 1 78 ? 18.697 2.542 -27.296 1.00 96.06 78 GLU A O 1
ATOM 656 N N . SER A 1 79 ? 18.244 3.926 -29.001 1.00 97.38 79 SER A N 1
ATOM 657 C CA . SER A 1 79 ? 17.437 4.865 -28.210 1.00 97.38 79 SER A CA 1
ATOM 658 C C . SER A 1 79 ? 16.295 4.143 -27.499 1.00 97.38 79 SER A C 1
ATOM 660 O O . SER A 1 79 ? 16.107 4.307 -26.296 1.00 97.38 79 SER A O 1
ATOM 662 N N . LYS A 1 80 ? 15.589 3.243 -28.202 1.00 97.50 80 LYS A N 1
ATOM 663 C CA . LYS A 1 80 ? 14.543 2.424 -27.579 1.00 97.50 80 LYS A CA 1
ATOM 664 C C . LYS A 1 80 ? 15.101 1.504 -26.482 1.00 97.50 80 LYS A C 1
ATOM 666 O O . LYS A 1 80 ? 14.446 1.327 -25.458 1.00 97.50 80 LYS A O 1
ATOM 671 N N . ALA A 1 81 ? 16.281 0.908 -26.672 1.00 97.50 81 ALA A N 1
ATOM 672 C CA . ALA A 1 81 ? 16.921 0.085 -25.641 1.00 97.50 81 ALA A CA 1
ATOM 673 C C . ALA A 1 81 ? 17.305 0.917 -24.402 1.00 97.50 81 ALA A C 1
ATOM 675 O O . ALA A 1 81 ? 17.095 0.479 -23.271 1.00 97.50 81 ALA A O 1
ATOM 676 N N . ILE A 1 82 ? 1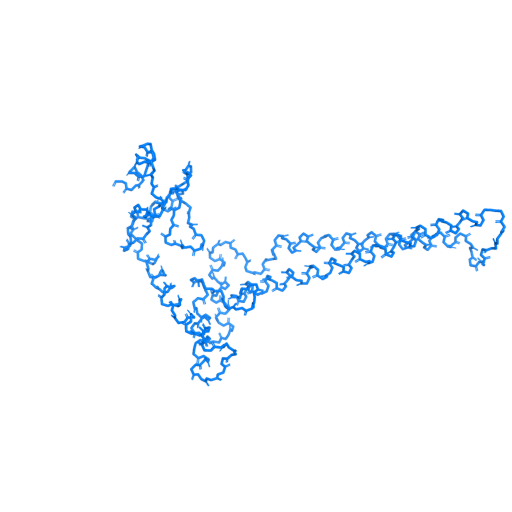7.806 2.139 -24.602 1.00 97.56 82 ILE A N 1
ATOM 677 C CA . ILE A 1 82 ? 18.118 3.094 -23.529 1.00 97.56 82 ILE A CA 1
ATOM 678 C C . ILE A 1 82 ? 16.846 3.472 -22.755 1.00 97.56 82 ILE A C 1
ATOM 680 O O . ILE A 1 82 ? 16.832 3.414 -21.523 1.00 97.56 82 ILE A O 1
ATOM 684 N N . ASP A 1 83 ? 15.757 3.780 -23.458 1.00 98.06 83 ASP A N 1
ATOM 685 C CA . ASP A 1 83 ? 14.471 4.105 -22.837 1.00 98.06 83 ASP A CA 1
ATOM 686 C C . ASP A 1 83 ? 13.898 2.929 -22.037 1.00 98.06 83 ASP A C 1
ATOM 688 O O . ASP A 1 83 ? 13.368 3.119 -20.939 1.00 98.06 83 ASP A O 1
ATOM 692 N N . LEU A 1 84 ? 14.013 1.701 -22.556 1.00 98.31 84 LEU A N 1
ATOM 693 C CA . LEU A 1 84 ? 13.606 0.489 -21.843 1.00 98.31 84 LEU A CA 1
ATOM 694 C C . LEU A 1 84 ? 14.441 0.273 -20.578 1.00 98.31 84 LEU A C 1
ATOM 696 O O . LEU A 1 84 ? 13.872 -0.014 -19.528 1.00 98.31 84 LEU A O 1
ATOM 700 N N . ASN A 1 85 ? 15.758 0.482 -20.639 1.00 97.75 85 ASN A N 1
ATOM 701 C CA . ASN A 1 85 ? 16.631 0.432 -19.463 1.00 97.75 85 ASN A CA 1
ATOM 702 C C . ASN A 1 85 ? 16.213 1.446 -18.391 1.00 97.75 85 ASN A C 1
ATOM 704 O O . ASN A 1 85 ? 16.122 1.105 -17.210 1.00 97.75 85 ASN A O 1
ATOM 708 N N . LYS A 1 86 ? 15.896 2.683 -18.792 1.00 98.12 86 LYS A N 1
ATOM 709 C CA . LYS A 1 86 ? 15.387 3.702 -17.867 1.00 98.12 86 LYS A CA 1
ATOM 710 C C . LYS A 1 86 ? 14.074 3.259 -17.212 1.00 98.12 86 LYS A C 1
ATOM 712 O O . LYS A 1 86 ? 13.938 3.347 -15.994 1.00 98.12 86 LYS A O 1
ATOM 717 N N . GLN A 1 87 ? 13.136 2.732 -18.001 1.00 98.12 87 GLN A N 1
ATOM 718 C CA . GLN A 1 87 ? 11.863 2.214 -17.489 1.00 98.12 87 GLN A CA 1
ATOM 719 C C . GLN A 1 87 ? 12.046 1.023 -16.543 1.00 98.12 87 GLN A C 1
ATOM 721 O O . GLN A 1 87 ? 11.300 0.907 -15.571 1.00 98.12 87 GLN A O 1
ATOM 726 N N . ILE A 1 88 ? 13.013 0.140 -16.814 1.00 98.38 88 ILE A N 1
ATOM 727 C CA . ILE A 1 88 ? 13.365 -0.977 -15.930 1.00 98.38 88 ILE A CA 1
ATOM 728 C C . ILE A 1 88 ? 13.831 -0.433 -14.587 1.00 98.38 88 ILE A C 1
ATOM 730 O O . ILE A 1 88 ? 13.242 -0.805 -13.578 1.00 98.38 88 ILE A O 1
ATOM 734 N N . LYS A 1 89 ? 14.780 0.509 -14.571 1.00 98.12 89 LYS A N 1
ATOM 735 C CA . LYS A 1 89 ? 15.286 1.109 -13.329 1.00 98.12 89 LYS A CA 1
ATOM 736 C C . LYS A 1 89 ? 14.168 1.736 -12.489 1.00 98.12 89 LYS A C 1
ATOM 738 O O . LYS A 1 89 ? 14.026 1.436 -11.307 1.00 98.12 89 LYS A O 1
ATOM 743 N N . GLU A 1 90 ? 13.314 2.552 -13.108 1.00 98.19 90 GLU A N 1
ATOM 744 C CA . GLU A 1 90 ? 12.161 3.159 -12.424 1.00 98.19 90 GLU A CA 1
ATOM 745 C C . GLU A 1 90 ? 11.182 2.100 -11.883 1.00 98.19 90 GLU A C 1
ATOM 747 O O . GLU A 1 90 ? 10.561 2.268 -10.826 1.00 98.19 90 GLU A O 1
ATOM 752 N N . GLN A 1 91 ? 11.015 0.995 -12.614 1.00 98.06 91 GLN A N 1
ATOM 753 C CA . GLN A 1 91 ? 10.135 -0.096 -12.223 1.00 98.06 91 GLN A CA 1
ATOM 754 C C . GLN A 1 91 ? 10.752 -0.972 -11.118 1.00 98.06 91 GLN A C 1
ATOM 756 O O . GLN A 1 91 ? 9.996 -1.433 -10.263 1.00 98.06 91 GLN A O 1
ATOM 761 N N . GLU A 1 92 ? 12.073 -1.151 -11.079 1.00 97.94 92 GLU A N 1
ATOM 762 C CA . GLU A 1 92 ? 12.810 -1.808 -9.988 1.00 97.94 92 GLU A CA 1
ATOM 763 C C . GLU A 1 92 ? 12.646 -1.030 -8.681 1.00 97.94 92 GLU A C 1
ATOM 765 O O . GLU A 1 92 ? 12.139 -1.584 -7.708 1.00 97.94 92 GLU A O 1
ATOM 770 N N . GLU A 1 93 ? 12.901 0.283 -8.689 1.00 97.94 93 GLU A N 1
ATOM 771 C CA . GLU A 1 93 ? 12.681 1.164 -7.526 1.00 97.94 93 GLU A CA 1
ATOM 772 C C . GLU A 1 93 ? 11.216 1.151 -7.044 1.00 97.94 93 GLU A C 1
ATOM 774 O O . GLU A 1 93 ? 10.887 1.387 -5.873 1.00 97.94 93 GLU A O 1
ATOM 779 N N . ARG A 1 94 ? 10.275 0.926 -7.967 1.00 97.38 94 ARG A N 1
ATOM 780 C CA . ARG A 1 94 ? 8.856 0.778 -7.635 1.00 97.38 94 ARG A CA 1
ATOM 781 C C . ARG A 1 94 ? 8.553 -0.577 -7.000 1.00 97.38 94 ARG A C 1
ATOM 783 O O . ARG A 1 94 ? 7.731 -0.608 -6.084 1.00 97.38 94 ARG A O 1
ATOM 790 N N . VAL A 1 95 ? 9.147 -1.663 -7.493 1.00 97.25 95 VAL A N 1
ATOM 791 C CA . VAL A 1 95 ? 9.009 -3.003 -6.903 1.00 97.25 95 VAL A CA 1
ATOM 792 C C . VAL A 1 95 ? 9.592 -3.000 -5.494 1.00 97.25 95 VAL A C 1
ATOM 794 O O . VAL A 1 95 ? 8.865 -3.338 -4.565 1.00 97.25 95 VAL A O 1
ATOM 797 N N . GLU A 1 96 ? 10.807 -2.484 -5.317 1.00 95.81 96 GLU A N 1
ATOM 798 C CA . GLU A 1 96 ? 11.486 -2.404 -4.020 1.00 95.81 96 GLU A CA 1
ATOM 799 C C . GLU A 1 96 ? 10.638 -1.657 -2.976 1.00 95.81 96 GLU A C 1
ATOM 801 O O . GLU A 1 96 ? 10.380 -2.156 -1.881 1.00 95.81 96 GLU A O 1
ATOM 806 N N . ARG A 1 97 ? 10.087 -0.486 -3.329 1.00 93.88 97 ARG A N 1
ATOM 807 C CA . ARG A 1 97 ? 9.181 0.253 -2.428 1.00 93.88 97 ARG A CA 1
ATOM 808 C C . ARG A 1 97 ? 7.927 -0.528 -2.045 1.00 93.88 97 ARG A C 1
ATOM 810 O O . ARG A 1 97 ? 7.404 -0.331 -0.946 1.00 93.88 97 ARG A O 1
ATOM 817 N N . LEU A 1 98 ? 7.379 -1.324 -2.962 1.00 93.62 98 LEU A N 1
ATOM 818 C CA . LEU A 1 98 ? 6.184 -2.126 -2.700 1.00 93.62 98 LEU A CA 1
ATOM 819 C C . LEU A 1 98 ? 6.511 -3.314 -1.796 1.00 93.62 98 LEU A C 1
ATOM 821 O O . LEU A 1 98 ? 5.772 -3.556 -0.844 1.00 93.62 98 LEU A O 1
ATOM 825 N N . GLU A 1 99 ? 7.636 -3.982 -2.037 1.00 91.69 99 GLU A N 1
ATOM 826 C CA . GLU A 1 99 ? 8.142 -5.055 -1.182 1.00 91.69 99 GLU A CA 1
ATOM 827 C C . GLU A 1 99 ? 8.419 -4.550 0.233 1.00 91.69 99 GLU A C 1
ATOM 829 O O . GLU A 1 99 ? 7.913 -5.125 1.194 1.00 91.69 99 GLU A O 1
ATOM 834 N N . TRP A 1 100 ? 9.097 -3.409 0.368 1.00 91.19 100 TRP A N 1
ATOM 835 C CA . TRP A 1 100 ? 9.334 -2.764 1.661 1.00 91.19 100 TRP A CA 1
ATOM 836 C C . TRP A 1 100 ? 8.028 -2.414 2.392 1.00 91.19 100 TRP A C 1
ATOM 838 O O . TRP A 1 100 ? 7.912 -2.536 3.615 1.00 91.19 100 TRP A O 1
ATOM 848 N N . ALA A 1 101 ? 6.999 -1.977 1.658 1.00 88.88 101 ALA A N 1
ATOM 849 C CA . ALA A 1 101 ? 5.691 -1.690 2.240 1.00 88.88 101 ALA A CA 1
ATOM 850 C C . ALA A 1 101 ? 4.965 -2.963 2.710 1.00 88.88 101 ALA A C 1
ATOM 852 O O . ALA A 1 101 ? 4.327 -2.944 3.767 1.00 88.88 101 ALA A O 1
ATOM 853 N N . ASP A 1 102 ? 5.056 -4.053 1.948 1.00 87.69 102 ASP A N 1
ATOM 854 C CA . ASP A 1 102 ? 4.492 -5.350 2.323 1.00 87.69 102 ASP A CA 1
ATOM 855 C C . ASP A 1 102 ? 5.240 -5.953 3.521 1.00 87.69 102 ASP A C 1
ATOM 857 O O . ASP A 1 102 ? 4.602 -6.413 4.469 1.00 87.69 102 ASP A O 1
ATOM 861 N N . GLU A 1 103 ? 6.569 -5.848 3.559 1.00 85.88 103 GLU A N 1
ATOM 862 C CA . GLU A 1 103 ? 7.387 -6.257 4.701 1.00 85.88 103 GLU A CA 1
ATOM 863 C C . GLU A 1 103 ? 7.044 -5.459 5.964 1.00 85.88 103 GLU A C 1
ATOM 865 O O . GLU A 1 103 ? 6.855 -6.032 7.038 1.00 85.88 103 GLU A O 1
ATOM 870 N N . ASN A 1 104 ? 6.892 -4.138 5.862 1.00 88.88 104 ASN A N 1
ATOM 871 C CA . ASN A 1 104 ? 6.441 -3.340 6.996 1.00 88.88 104 ASN A CA 1
ATOM 872 C C . ASN A 1 104 ? 5.061 -3.763 7.482 1.00 88.88 104 ASN A C 1
ATOM 874 O O . ASN A 1 104 ? 4.862 -3.882 8.690 1.00 88.88 104 ASN A O 1
ATOM 878 N N . ARG A 1 105 ? 4.124 -4.045 6.568 1.00 84.88 105 ARG A N 1
ATOM 879 C CA . ARG A 1 105 ? 2.801 -4.549 6.944 1.00 84.88 105 ARG A CA 1
ATOM 880 C C . ARG A 1 105 ? 2.913 -5.868 7.710 1.00 84.88 105 ARG A C 1
ATOM 882 O O . ARG A 1 105 ? 2.296 -5.973 8.766 1.00 84.88 105 ARG A O 1
ATOM 889 N N . ARG A 1 106 ? 3.714 -6.827 7.225 1.00 83.12 106 ARG A N 1
ATOM 890 C CA . ARG A 1 106 ? 4.010 -8.104 7.914 1.00 83.12 106 ARG A CA 1
ATOM 891 C C . ARG A 1 106 ? 4.604 -7.877 9.297 1.00 83.12 106 ARG A C 1
ATOM 893 O O . ARG A 1 106 ? 4.246 -8.542 10.259 1.00 83.12 106 ARG A O 1
ATOM 900 N N . ASN A 1 107 ? 5.457 -6.871 9.405 1.00 84.62 107 ASN A N 1
ATOM 901 C CA . ASN A 1 107 ? 6.043 -6.425 10.650 1.00 84.62 107 ASN A CA 1
ATOM 902 C C . ASN A 1 107 ? 5.095 -5.545 11.483 1.00 84.62 107 ASN A C 1
ATOM 904 O O . ASN A 1 107 ? 5.573 -4.888 12.393 1.00 84.62 107 ASN A O 1
ATOM 908 N N . GLY A 1 108 ? 3.795 -5.425 11.216 1.00 87.19 108 GLY A N 1
ATOM 909 C CA . GLY A 1 108 ? 2.938 -4.566 12.043 1.00 87.19 108 GLY A CA 1
ATOM 910 C C . GLY A 1 108 ? 3.377 -3.088 12.069 1.00 87.19 108 GLY A C 1
ATOM 911 O O . GLY A 1 108 ? 3.137 -2.378 13.044 1.00 87.19 108 GLY A O 1
ATOM 912 N N . ARG A 1 109 ? 4.077 -2.615 11.032 1.00 90.31 109 ARG A N 1
ATOM 913 C CA . ARG A 1 109 ? 4.554 -1.235 10.862 1.00 90.31 109 ARG A CA 1
ATOM 914 C C . ARG A 1 109 ? 3.730 -0.502 9.813 1.00 90.31 109 ARG A C 1
ATOM 916 O O . ARG A 1 109 ? 3.225 -1.079 8.853 1.00 90.31 109 ARG A O 1
ATOM 923 N N . ASN A 1 110 ? 3.556 0.793 10.027 1.00 90.12 110 ASN A N 1
ATOM 924 C CA . ASN A 1 110 ? 2.880 1.682 9.101 1.00 90.12 110 ASN A CA 1
ATOM 925 C C . ASN A 1 110 ? 3.841 2.117 7.975 1.00 90.12 110 ASN A C 1
ATOM 927 O O . ASN A 1 110 ? 5.048 1.889 8.035 1.00 90.12 110 ASN A O 1
ATOM 931 N N . LYS A 1 111 ? 3.313 2.803 6.954 1.00 85.56 111 LYS A N 1
ATOM 932 C CA . LYS A 1 111 ? 4.102 3.301 5.808 1.00 85.56 111 LYS A CA 1
ATOM 933 C C . LYS A 1 111 ? 5.230 4.274 6.206 1.00 85.56 111 LYS A C 1
ATOM 935 O O . LYS A 1 111 ? 6.158 4.474 5.437 1.00 85.56 111 LYS A O 1
ATOM 940 N N . GLN A 1 112 ? 5.128 4.900 7.375 1.00 85.69 112 GLN A N 1
ATOM 941 C CA . GLN A 1 112 ? 6.088 5.875 7.899 1.00 85.69 112 GLN A CA 1
ATOM 942 C C . GLN A 1 112 ? 7.121 5.234 8.849 1.00 85.69 112 GLN A C 1
ATOM 944 O O . GLN A 1 112 ? 7.919 5.952 9.436 1.00 85.69 112 GLN A O 1
ATOM 949 N N . GLY A 1 113 ? 7.096 3.908 9.045 1.00 84.12 113 GLY A N 1
ATOM 950 C CA . GLY A 1 113 ? 8.002 3.190 9.954 1.00 84.12 113 GLY A CA 1
ATOM 951 C C . GLY A 1 113 ? 7.582 3.173 11.435 1.00 84.12 113 GLY A C 1
ATOM 952 O O . GLY A 1 113 ? 8.250 2.556 12.264 1.00 84.12 113 GLY A O 1
ATOM 953 N N . GLY A 1 114 ? 6.459 3.802 11.794 1.00 91.56 114 GLY A N 1
ATOM 954 C CA . GLY A 1 114 ? 5.849 3.673 13.123 1.00 91.56 114 GLY A CA 1
ATOM 955 C C . GLY A 1 114 ? 5.087 2.355 13.287 1.00 91.56 114 GLY A C 1
ATOM 956 O O . GLY A 1 114 ? 4.815 1.666 12.308 1.00 91.56 114 GLY A O 1
ATOM 957 N N . LEU A 1 115 ? 4.688 2.003 14.508 1.00 92.88 115 LEU A N 1
ATOM 958 C CA . LEU A 1 115 ? 3.855 0.819 14.747 1.00 92.88 115 LEU A CA 1
ATOM 959 C C . LEU A 1 115 ? 2.425 1.034 14.220 1.00 92.88 115 LEU A C 1
ATOM 961 O O . LEU A 1 115 ? 1.865 2.130 14.315 1.00 92.88 115 LEU A O 1
ATOM 965 N N . MET A 1 116 ? 1.813 -0.012 13.658 1.00 91.06 116 MET A N 1
ATOM 966 C CA . MET A 1 116 ? 0.395 -0.001 13.295 1.00 91.06 116 MET A CA 1
ATOM 967 C C . MET A 1 116 ? -0.461 -0.065 14.556 1.00 91.06 116 MET A C 1
ATOM 969 O O . MET A 1 116 ? -0.359 -0.994 15.347 1.00 91.06 116 MET A O 1
ATOM 973 N N . LEU A 1 117 ? -1.346 0.909 14.737 1.00 91.00 117 LEU A N 1
ATOM 974 C CA . LEU A 1 117 ? -2.221 0.993 15.907 1.00 91.00 117 LEU A CA 1
ATOM 975 C C . LEU A 1 117 ? -3.509 0.210 15.648 1.00 91.00 117 LEU A C 1
ATOM 977 O O . LEU A 1 117 ? -4.562 0.785 15.388 1.00 91.00 117 LEU A O 1
ATOM 981 N N . THR A 1 118 ? -3.379 -1.113 15.640 1.00 89.19 118 THR A N 1
ATOM 982 C CA . THR A 1 118 ? -4.453 -2.066 15.321 1.00 89.19 118 THR A CA 1
ATOM 983 C C . THR A 1 118 ? -4.503 -3.169 16.366 1.00 89.19 118 THR A C 1
ATOM 985 O O . THR A 1 118 ? -3.476 -3.473 16.971 1.00 89.19 118 THR A O 1
ATOM 988 N N . ILE A 1 119 ? -5.676 -3.785 16.548 1.00 87.94 119 ILE A N 1
ATOM 989 C CA . ILE A 1 119 ? -5.895 -4.849 17.543 1.00 87.94 119 ILE A CA 1
ATOM 990 C C . ILE A 1 119 ? -4.917 -6.012 17.338 1.00 87.94 119 ILE A C 1
ATOM 992 O O . ILE A 1 119 ? -4.334 -6.515 18.295 1.00 87.94 119 ILE A O 1
ATOM 996 N N . ASP A 1 120 ? -4.676 -6.389 16.083 1.00 85.31 120 ASP A N 1
ATOM 997 C CA . ASP A 1 120 ? -3.775 -7.491 15.744 1.00 85.31 120 ASP A CA 1
ATOM 998 C C . A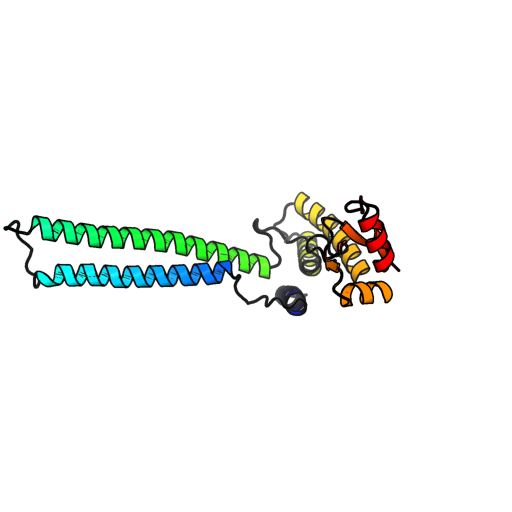SP A 1 120 ? -2.322 -7.190 16.174 1.00 85.31 120 ASP A C 1
ATOM 1000 O O . ASP A 1 120 ? -1.584 -8.093 16.557 1.00 85.31 120 ASP A O 1
ATOM 1004 N N . ASN A 1 121 ? -1.917 -5.913 16.181 1.00 90.31 121 ASN A N 1
ATOM 1005 C CA . ASN A 1 121 ? -0.560 -5.473 16.521 1.00 90.31 121 ASN A CA 1
ATOM 1006 C C . ASN A 1 121 ? -0.359 -5.148 18.018 1.00 90.31 121 ASN A C 1
ATOM 1008 O O . ASN A 1 121 ? 0.709 -4.664 18.393 1.00 90.31 121 ASN A O 1
ATOM 1012 N N . ILE A 1 122 ? -1.356 -5.401 18.880 1.00 91.88 122 ILE A N 1
ATOM 1013 C CA . ILE A 1 122 ? -1.262 -5.183 20.338 1.00 91.88 122 ILE A CA 1
ATOM 1014 C C . ILE A 1 122 ? 0.029 -5.769 20.940 1.00 91.88 122 ILE A C 1
ATOM 1016 O O . ILE A 1 122 ? 0.739 -5.003 21.594 1.00 91.88 122 ILE A O 1
ATOM 1020 N N . PRO A 1 123 ? 0.404 -7.042 20.680 1.00 91.31 123 PRO A N 1
ATOM 1021 C CA . PRO A 1 123 ? 1.581 -7.641 21.316 1.00 91.31 123 PRO A CA 1
ATOM 1022 C C . PRO A 1 123 ? 2.881 -6.883 21.024 1.00 91.31 123 PRO A C 1
ATOM 1024 O O . PRO A 1 123 ? 3.774 -6.802 21.859 1.00 91.31 123 PRO A O 1
ATOM 1027 N N . ARG A 1 124 ? 2.986 -6.283 19.835 1.00 91.94 124 ARG A N 1
ATOM 1028 C CA . ARG A 1 124 ? 4.176 -5.533 19.426 1.00 91.94 124 ARG A CA 1
ATOM 1029 C C . ARG A 1 124 ? 4.228 -4.141 20.039 1.00 91.94 124 ARG A C 1
ATOM 1031 O O . ARG A 1 124 ? 5.306 -3.627 20.309 1.00 91.94 124 ARG A O 1
ATOM 1038 N N . ILE A 1 125 ? 3.065 -3.522 20.237 1.00 93.94 125 ILE A N 1
ATOM 1039 C CA . ILE A 1 125 ? 2.963 -2.242 20.944 1.00 93.94 125 ILE A CA 1
ATOM 1040 C C . ILE A 1 125 ? 3.357 -2.431 22.413 1.00 93.94 125 ILE A C 1
ATOM 1042 O O . ILE A 1 125 ? 4.073 -1.591 22.947 1.00 93.94 125 ILE A O 1
ATOM 1046 N N . GLU A 1 126 ? 2.925 -3.525 23.045 1.00 94.44 126 GLU A N 1
ATOM 1047 C CA . GLU A 1 126 ? 3.330 -3.886 24.411 1.00 94.44 126 GLU A CA 1
ATOM 1048 C C . GLU A 1 126 ? 4.842 -4.081 24.512 1.00 94.44 126 GLU A C 1
ATOM 1050 O O . GLU A 1 126 ? 5.484 -3.417 25.320 1.00 94.44 126 GLU A O 1
ATOM 1055 N N . GLU A 1 127 ? 5.421 -4.896 23.629 1.00 92.44 127 GLU A N 1
ATOM 1056 C CA . GLU A 1 127 ? 6.866 -5.143 23.603 1.00 92.44 127 GLU A CA 1
ATOM 1057 C C . GLU A 1 127 ? 7.677 -3.850 23.426 1.00 92.44 127 GLU A C 1
ATOM 1059 O O . GLU A 1 127 ? 8.697 -3.652 24.086 1.00 92.44 127 GLU A O 1
ATOM 1064 N N . GLU A 1 128 ? 7.241 -2.945 22.548 1.00 94.00 128 GLU A N 1
ATOM 1065 C CA . GLU A 1 128 ? 7.933 -1.670 22.344 1.00 94.00 128 GLU A CA 1
ATOM 1066 C C . GLU A 1 128 ? 7.867 -0.773 23.586 1.00 94.00 128 GLU A C 1
ATOM 1068 O O . GLU A 1 128 ? 8.828 -0.072 23.900 1.00 94.00 128 GLU A O 1
ATOM 1073 N N . LEU A 1 129 ? 6.755 -0.804 24.322 1.00 94.81 129 LEU A N 1
ATOM 1074 C CA . LEU A 1 129 ? 6.628 -0.072 25.579 1.00 94.81 129 LEU A CA 1
ATOM 1075 C C . LEU A 1 129 ? 7.497 -0.685 26.686 1.00 94.81 129 LEU A C 1
ATOM 1077 O O . LEU A 1 129 ? 8.140 0.070 27.409 1.00 94.81 129 LEU A O 1
ATOM 1081 N N . GLU A 1 130 ? 7.601 -2.013 26.767 1.00 93.44 130 GLU A N 1
ATOM 1082 C CA . GLU A 1 130 ? 8.528 -2.700 27.682 1.00 93.44 130 GLU A CA 1
ATOM 1083 C C . GLU A 1 130 ? 9.997 -2.386 27.346 1.00 93.44 130 GLU A C 1
ATOM 1085 O O . GLU A 1 130 ? 10.817 -2.133 28.229 1.00 93.44 130 GLU A O 1
ATOM 1090 N N . ARG A 1 131 ? 10.354 -2.357 26.055 1.00 93.94 131 ARG A N 1
ATOM 1091 C CA . ARG A 1 131 ? 11.678 -1.899 25.590 1.00 93.94 131 ARG A CA 1
ATOM 1092 C C . ARG A 1 131 ? 11.929 -0.446 25.974 1.00 93.94 131 ARG A C 1
ATOM 1094 O O . ARG A 1 131 ? 13.040 -0.102 26.370 1.00 93.94 131 ARG A O 1
ATOM 1101 N N . ALA A 1 132 ? 10.910 0.406 25.882 1.00 94.69 132 ALA A N 1
ATOM 1102 C CA . ALA A 1 132 ? 11.017 1.799 26.293 1.00 94.69 132 ALA A CA 1
ATOM 1103 C C . ALA A 1 132 ? 11.239 1.961 27.798 1.00 94.69 132 ALA A C 1
ATOM 1105 O O . ALA A 1 132 ? 12.024 2.817 28.194 1.00 94.69 132 ALA A O 1
ATOM 1106 N N . GLU A 1 133 ? 10.602 1.133 28.626 1.00 92.81 133 GLU A N 1
ATOM 1107 C CA . GLU A 1 133 ? 10.835 1.112 30.075 1.00 92.81 133 GLU A CA 1
ATOM 1108 C C . GLU A 1 133 ? 12.262 0.678 30.426 1.00 92.81 133 GLU A C 1
ATOM 1110 O O . GLU A 1 133 ? 12.848 1.214 31.363 1.00 92.81 133 GLU A O 1
ATOM 1115 N N . ARG A 1 134 ? 12.862 -0.202 29.616 1.00 94.88 134 ARG A N 1
ATOM 1116 C CA . ARG A 1 134 ? 14.284 -0.576 29.707 1.00 94.88 134 ARG A CA 1
ATOM 1117 C C . ARG A 1 134 ? 15.255 0.463 29.127 1.00 94.88 134 ARG A C 1
ATOM 1119 O O . ARG A 1 134 ? 16.461 0.288 29.245 1.00 94.88 134 ARG A O 1
ATOM 1126 N N . GLY A 1 135 ? 14.759 1.531 28.498 1.00 92.88 135 GLY A N 1
ATOM 1127 C CA . GLY A 1 135 ? 15.591 2.554 27.849 1.00 92.88 135 GLY A CA 1
ATOM 1128 C C . GLY A 1 135 ? 16.134 2.167 26.466 1.00 92.88 135 GLY A C 1
ATOM 1129 O O . GLY A 1 135 ? 16.985 2.866 25.929 1.00 92.88 135 GLY A O 1
ATOM 1130 N N . GLU A 1 136 ? 15.633 1.086 25.862 1.00 92.38 136 GLU A N 1
ATOM 1131 C CA . GLU A 1 136 ? 16.090 0.550 24.567 1.00 92.38 136 GLU A CA 1
ATOM 1132 C C . GLU A 1 136 ? 15.228 1.013 23.373 1.00 92.38 136 GLU A C 1
ATOM 1134 O O . GLU A 1 136 ? 15.516 0.685 22.220 1.00 92.38 136 GLU A O 1
ATOM 1139 N N . SER A 1 137 ? 14.139 1.747 23.622 1.00 89.88 137 SER A N 1
ATOM 1140 C CA . SER A 1 137 ? 13.236 2.225 22.564 1.00 89.88 137 SER A CA 1
ATOM 1141 C C . SER A 1 137 ? 13.862 3.350 21.743 1.00 89.88 137 SER A C 1
ATOM 1143 O O . SER A 1 137 ? 14.327 4.352 22.281 1.00 89.88 137 SER A O 1
ATOM 1145 N N . HIS A 1 138 ? 13.732 3.252 20.421 1.00 89.62 138 HIS A N 1
ATOM 1146 C CA . HIS A 1 138 ? 14.119 4.317 19.492 1.00 89.62 138 HIS A CA 1
ATOM 1147 C C . HIS A 1 138 ? 13.045 5.416 19.350 1.00 89.62 138 HIS A C 1
ATOM 1149 O O . HIS A 1 138 ? 13.310 6.498 18.827 1.00 89.62 138 HIS A O 1
ATOM 1155 N N . TYR A 1 139 ? 11.807 5.165 19.787 1.00 93.25 139 TYR A N 1
ATOM 1156 C CA . TYR A 1 139 ? 10.724 6.137 19.653 1.00 93.25 139 TYR A CA 1
ATOM 1157 C C . TYR A 1 139 ? 10.816 7.265 20.684 1.00 93.25 139 TYR A C 1
ATOM 1159 O O . TYR A 1 139 ? 11.072 7.046 21.865 1.00 93.25 139 TYR A O 1
ATOM 1167 N N . ALA A 1 140 ? 10.498 8.483 20.237 1.00 94.31 140 ALA A N 1
ATOM 1168 C CA . ALA A 1 140 ? 10.430 9.657 21.098 1.00 94.31 140 ALA A CA 1
ATOM 1169 C C . ALA A 1 140 ? 9.358 9.522 22.211 1.00 94.31 140 ALA A C 1
ATOM 1171 O O . ALA A 1 140 ? 8.306 8.912 21.980 1.00 94.31 140 ALA A O 1
ATOM 1172 N N . PRO A 1 141 ? 9.526 10.189 23.373 1.00 94.94 141 PRO A N 1
ATOM 1173 C CA . PRO A 1 141 ? 8.578 10.118 24.494 1.00 94.94 141 PRO A CA 1
ATOM 1174 C C . PRO A 1 141 ? 7.127 10.474 24.134 1.00 94.94 141 PRO A C 1
ATOM 1176 O O . PRO A 1 141 ? 6.180 9.859 24.627 1.00 94.94 141 PRO A O 1
ATOM 1179 N N . VAL A 1 142 ? 6.929 11.438 23.228 1.00 95.88 142 VAL A N 1
ATOM 1180 C CA . VAL A 1 142 ? 5.592 11.835 22.747 1.00 95.88 142 VAL A CA 1
ATOM 1181 C C . VAL A 1 142 ? 4.908 10.685 22.001 1.00 95.88 142 VAL A C 1
ATOM 1183 O O . VAL A 1 142 ? 3.714 10.438 22.189 1.00 95.88 142 VAL A O 1
ATOM 1186 N N . THR A 1 143 ? 5.671 9.951 21.192 1.00 95.19 143 THR A N 1
ATOM 1187 C CA . THR A 1 143 ? 5.198 8.776 20.454 1.00 95.19 143 THR A CA 1
ATOM 1188 C C . THR A 1 143 ? 4.843 7.644 21.411 1.00 95.19 143 THR A C 1
ATOM 1190 O O . THR A 1 143 ? 3.773 7.054 21.282 1.00 95.19 143 THR A O 1
ATOM 1193 N N . LEU A 1 144 ? 5.671 7.403 22.427 1.00 96.00 144 LEU A N 1
ATOM 1194 C CA . LEU A 1 144 ? 5.406 6.396 23.457 1.00 96.00 144 LEU A CA 1
ATOM 1195 C C . LEU A 1 144 ? 4.133 6.711 24.255 1.00 96.00 144 LEU A C 1
ATOM 1197 O O . LEU A 1 144 ? 3.303 5.830 24.477 1.00 96.00 144 LEU A O 1
ATOM 1201 N N . ARG A 1 145 ? 3.903 7.984 24.606 1.00 96.62 145 ARG A N 1
ATOM 1202 C CA . ARG A 1 145 ? 2.651 8.417 25.251 1.00 96.62 145 ARG A CA 1
ATOM 1203 C C . ARG A 1 145 ? 1.430 8.130 24.375 1.00 96.62 145 ARG A C 1
ATOM 1205 O O . ARG A 1 145 ? 0.405 7.670 24.879 1.00 96.62 145 ARG A O 1
ATOM 1212 N N . LYS A 1 146 ? 1.537 8.372 23.065 1.00 96.44 146 LYS A N 1
ATOM 1213 C CA . LYS A 1 146 ? 0.489 8.017 22.099 1.00 96.44 146 LYS A CA 1
ATOM 1214 C C . LYS A 1 146 ? 0.260 6.504 22.074 1.00 96.44 146 LYS A C 1
ATOM 1216 O O . LYS A 1 146 ? -0.888 6.082 22.143 1.00 96.44 146 LYS A O 1
ATOM 1221 N N . TYR A 1 147 ? 1.322 5.702 22.020 1.00 96.31 147 TYR A N 1
ATOM 1222 C CA . TYR A 1 147 ? 1.220 4.241 22.013 1.00 96.31 147 TYR A CA 1
ATOM 1223 C C . TYR A 1 147 ? 0.552 3.696 23.277 1.00 96.31 147 TYR A C 1
ATOM 1225 O O . TYR A 1 147 ? -0.344 2.871 23.150 1.00 96.31 147 TYR A O 1
ATOM 1233 N N . ARG A 1 148 ? 0.878 4.214 24.469 1.00 96.88 148 ARG A N 1
ATOM 1234 C CA . ARG A 1 148 ? 0.200 3.835 25.725 1.00 96.88 148 ARG A CA 1
ATOM 1235 C C . ARG A 1 148 ? -1.307 4.098 25.678 1.00 96.88 148 ARG A C 1
ATOM 1237 O O . ARG A 1 148 ? -2.099 3.218 26.002 1.00 96.88 148 ARG A O 1
ATOM 1244 N N . LYS A 1 149 ? -1.709 5.296 25.235 1.00 97.00 149 LYS A N 1
ATOM 1245 C CA . LYS A 1 149 ? -3.130 5.664 25.110 1.00 97.00 149 LYS A CA 1
ATOM 1246 C C . LYS A 1 149 ? -3.863 4.755 24.122 1.00 97.00 149 LYS A C 1
ATOM 1248 O O . LYS A 1 149 ? -4.970 4.299 24.388 1.00 97.00 149 LYS A O 1
ATOM 1253 N N . GLU A 1 150 ? -3.244 4.508 22.975 1.00 95.50 150 GLU A N 1
ATOM 1254 C CA . GLU A 1 150 ? -3.828 3.689 21.915 1.00 95.50 150 GLU A CA 1
ATOM 1255 C C . GLU A 1 150 ? -3.891 2.213 22.312 1.00 95.50 150 GLU A C 1
ATOM 1257 O O . GLU A 1 150 ? -4.891 1.565 22.031 1.00 95.50 150 GLU A O 1
ATOM 1262 N N . LEU A 1 151 ? -2.893 1.699 23.033 1.00 96.25 151 LEU A N 1
ATOM 1263 C CA . LEU A 1 151 ? -2.899 0.342 23.573 1.00 96.25 151 LEU A CA 1
ATOM 1264 C C . LEU A 1 151 ? -4.103 0.110 24.494 1.00 96.25 151 LEU A C 1
ATOM 1266 O O . LEU A 1 151 ? -4.791 -0.895 24.343 1.00 96.25 151 LEU A O 1
ATOM 1270 N N . ALA A 1 152 ? -4.389 1.050 25.401 1.00 95.62 152 ALA A N 1
ATOM 1271 C CA . ALA A 1 152 ? -5.558 0.963 26.276 1.00 95.62 152 ALA A CA 1
ATOM 1272 C C . ALA A 1 152 ? -6.868 0.902 25.471 1.00 95.62 152 ALA A C 1
ATOM 1274 O O . ALA A 1 152 ? -7.710 0.044 25.732 1.00 95.62 152 ALA A O 1
ATOM 1275 N N . ARG A 1 153 ? -7.006 1.750 24.437 1.00 94.06 153 ARG A N 1
ATOM 1276 C CA . ARG A 1 153 ? -8.168 1.717 23.532 1.00 94.06 153 ARG A CA 1
ATOM 1277 C C . ARG A 1 153 ? -8.292 0.365 22.824 1.00 94.06 153 ARG A C 1
ATOM 1279 O O . ARG A 1 153 ? -9.362 -0.231 22.831 1.00 94.06 153 ARG A O 1
ATOM 1286 N N . LEU A 1 154 ? -7.201 -0.127 22.237 1.00 93.81 154 LEU A N 1
ATOM 1287 C CA . LEU A 1 154 ? -7.183 -1.374 21.468 1.00 93.81 154 LEU A CA 1
ATOM 1288 C C . LEU A 1 154 ? -7.481 -2.603 22.338 1.00 93.81 154 LEU A C 1
ATOM 1290 O O . LEU A 1 154 ? -8.147 -3.522 21.869 1.00 93.81 154 LEU A O 1
ATOM 1294 N N . LYS A 1 155 ? -7.021 -2.628 23.597 1.00 93.62 155 LYS A N 1
ATOM 1295 C CA . LYS A 1 155 ? -7.364 -3.692 24.554 1.00 93.62 155 LYS A CA 1
ATOM 1296 C C . LYS A 1 155 ? -8.854 -3.704 24.882 1.00 93.62 155 LYS A C 1
ATOM 1298 O O . LYS A 1 155 ? -9.457 -4.768 24.809 1.00 93.62 155 LYS A O 1
ATOM 1303 N N . ALA A 1 156 ? -9.439 -2.540 25.166 1.00 91.81 156 ALA A N 1
ATOM 1304 C CA . ALA A 1 156 ? -10.874 -2.427 25.425 1.00 91.81 156 ALA A CA 1
ATOM 1305 C C . ALA A 1 156 ? -11.708 -2.857 24.204 1.00 91.81 156 ALA A C 1
ATOM 1307 O O . ALA A 1 156 ? -12.653 -3.629 24.337 1.00 91.81 156 ALA A O 1
ATOM 1308 N N . GLU A 1 157 ? -11.319 -2.430 22.996 1.00 89.50 157 GLU A N 1
ATOM 1309 C CA . GLU A 1 157 ? -11.956 -2.882 21.750 1.00 89.50 157 GLU A CA 1
ATOM 1310 C C . GLU A 1 157 ? -11.833 -4.408 21.570 1.00 89.50 157 GLU A C 1
ATOM 1312 O O . GLU A 1 157 ? -12.804 -5.068 21.207 1.00 89.50 157 GLU A O 1
ATOM 1317 N N . LYS A 1 158 ? -10.658 -4.991 21.851 1.00 90.69 158 LYS A N 1
ATOM 1318 C CA . LYS A 1 158 ? -10.433 -6.445 21.769 1.00 90.69 158 LYS A CA 1
ATOM 1319 C C . LYS A 1 158 ? -11.308 -7.220 22.753 1.00 90.69 158 LYS A C 1
ATOM 1321 O O . LYS A 1 158 ? -11.840 -8.264 22.397 1.00 90.69 158 LYS A O 1
ATOM 1326 N N . GLU A 1 159 ? -11.449 -6.725 23.975 1.00 90.06 159 GLU A N 1
ATOM 1327 C CA . GLU A 1 159 ? -12.292 -7.340 24.998 1.00 90.06 159 GLU A CA 1
ATOM 1328 C C . GLU A 1 159 ? -13.771 -7.326 24.595 1.00 90.06 159 GLU A C 1
ATOM 1330 O O . GLU A 1 159 ? -14.442 -8.352 24.684 1.00 90.06 159 GLU A O 1
ATOM 1335 N N . GLN A 1 160 ? -14.260 -6.211 24.044 1.00 86.06 160 GLN A N 1
ATOM 1336 C CA . GLN A 1 160 ? -15.627 -6.126 23.518 1.00 86.06 160 GLN A CA 1
ATOM 1337 C C . GLN A 1 160 ? -15.898 -7.153 22.412 1.00 86.06 160 GLN A C 1
ATOM 1339 O O . GLN A 1 160 ? -16.974 -7.743 22.385 1.00 86.06 160 GLN A O 1
ATOM 1344 N N . LEU A 1 161 ? -14.924 -7.399 21.530 1.00 85.31 161 LEU A N 1
ATOM 1345 C CA . LEU A 1 161 ? -15.036 -8.411 20.472 1.00 85.31 161 LEU A CA 1
ATOM 1346 C C . LEU A 1 161 ? -15.013 -9.851 20.991 1.00 85.31 161 LEU A C 1
ATOM 1348 O O . LEU A 1 161 ? -15.517 -10.739 20.311 1.00 85.31 161 LEU A O 1
ATOM 1352 N N . ASN A 1 162 ? -14.420 -10.102 22.156 1.00 86.31 162 ASN A N 1
ATOM 1353 C CA . ASN A 1 162 ? -14.443 -11.430 22.767 1.00 86.31 162 ASN A CA 1
ATOM 1354 C C . ASN A 1 162 ? -15.773 -11.691 23.490 1.00 86.31 162 ASN A C 1
ATOM 1356 O O . ASN A 1 162 ? -16.237 -12.825 23.528 1.00 86.31 162 ASN A O 1
ATOM 1360 N N . ASN A 1 163 ? -16.405 -10.642 24.020 1.00 87.38 163 ASN A N 1
ATOM 1361 C CA . ASN A 1 163 ? -17.638 -10.722 24.805 1.00 87.38 163 ASN A CA 1
ATOM 1362 C C . ASN A 1 163 ? -18.904 -10.542 23.945 1.00 87.38 163 ASN A C 1
ATOM 1364 O O . ASN A 1 163 ? -19.836 -9.859 24.357 1.00 87.38 163 ASN A O 1
ATOM 1368 N N . VAL A 1 164 ? -18.947 -11.101 22.732 1.00 87.19 164 VAL A N 1
ATOM 1369 C CA . VAL A 1 164 ? -20.094 -10.958 21.812 1.00 87.19 164 VAL A CA 1
ATOM 1370 C C . VAL A 1 164 ? -21.235 -11.889 22.241 1.00 87.19 164 VAL A C 1
ATOM 1372 O O . VAL A 1 164 ? -21.019 -13.085 22.418 1.00 87.19 164 VAL A O 1
ATOM 1375 N N . SER A 1 165 ? -22.454 -11.357 22.381 1.00 88.75 165 SER A N 1
ATOM 1376 C CA . SER A 1 165 ? -23.662 -12.141 22.696 1.00 88.75 165 SER A CA 1
ATOM 1377 C C . SER A 1 165 ? -24.075 -13.077 21.551 1.00 88.75 165 SER A C 1
ATOM 1379 O O . SER A 1 165 ? -23.795 -12.783 20.390 1.00 88.75 165 SER A O 1
ATOM 1381 N N . SER A 1 166 ? -24.810 -14.158 21.851 1.00 88.81 166 SER A N 1
ATOM 1382 C CA . SER A 1 166 ? -25.316 -15.110 20.835 1.00 88.81 166 SER A CA 1
ATOM 1383 C C . SER A 1 166 ? -26.053 -14.404 19.694 1.00 88.81 166 SER A C 1
ATOM 1385 O O . SER A 1 166 ? -25.723 -14.591 18.529 1.00 88.81 166 SER A O 1
ATOM 1387 N N . LYS A 1 167 ? -26.967 -13.480 20.025 1.00 89.31 167 LYS A N 1
ATOM 1388 C CA . LYS A 1 167 ? -27.726 -12.700 19.033 1.00 89.31 167 LYS A CA 1
ATOM 1389 C C . LYS A 1 167 ? -26.815 -11.872 18.120 1.00 89.31 167 LYS A C 1
ATOM 1391 O O . LYS A 1 167 ? -27.053 -11.763 16.921 1.00 89.31 167 LYS A O 1
ATOM 1396 N N . ALA A 1 168 ? -25.754 -11.282 18.668 1.00 89.69 168 ALA A N 1
ATOM 1397 C CA . ALA A 1 168 ? -24.786 -10.542 17.867 1.00 89.69 168 ALA A CA 1
ATOM 1398 C C . ALA A 1 168 ? -23.936 -11.473 16.980 1.00 89.69 168 ALA A C 1
ATOM 1400 O O . ALA A 1 168 ? -23.653 -11.116 15.837 1.00 89.69 168 ALA A O 1
ATOM 1401 N N . GLN A 1 169 ? -23.582 -12.673 17.453 1.00 90.00 169 GLN A N 1
ATOM 1402 C CA . GLN A 1 169 ? -22.912 -13.688 16.629 1.00 90.00 169 GLN A CA 1
ATOM 1403 C C . GLN A 1 169 ? -23.799 -14.118 15.456 1.00 90.00 169 GLN A C 1
ATOM 1405 O O . GLN A 1 169 ? -23.342 -14.076 14.318 1.00 90.00 169 GLN A O 1
ATOM 1410 N N . GLU A 1 170 ? -25.085 -14.382 15.696 1.00 91.12 170 GLU A N 1
ATOM 1411 C CA . GLU A 1 170 ? -26.063 -14.717 14.650 1.00 91.12 170 GLU A CA 1
ATOM 1412 C C . GLU A 1 170 ? -26.163 -13.621 13.575 1.00 91.12 170 GLU A C 1
ATOM 1414 O O . GLU A 1 170 ? -26.178 -13.909 12.377 1.00 91.12 170 GLU A O 1
ATOM 1419 N N . ILE A 1 171 ? -26.172 -12.341 13.972 1.00 91.75 171 ILE A N 1
ATOM 1420 C CA . ILE A 1 171 ? -26.192 -11.215 13.023 1.00 91.75 171 ILE A CA 1
ATOM 1421 C C . ILE A 1 171 ? -24.920 -11.194 12.166 1.00 91.75 171 ILE A C 1
ATOM 1423 O O . ILE A 1 171 ? -25.002 -10.960 10.956 1.00 91.75 171 ILE A O 1
ATOM 1427 N N . ILE A 1 172 ? -23.754 -11.451 12.760 1.00 90.94 172 ILE A N 1
ATOM 1428 C CA . ILE A 1 172 ? -22.479 -11.504 12.034 1.00 90.94 172 ILE A CA 1
ATOM 1429 C C . ILE A 1 172 ? -22.470 -12.692 11.061 1.00 90.94 172 ILE A C 1
ATOM 1431 O O . ILE A 1 172 ? -22.157 -12.514 9.882 1.00 90.94 172 ILE A O 1
ATOM 1435 N N . GLU A 1 173 ? -22.861 -13.877 11.528 1.00 90.75 173 GLU A N 1
ATOM 1436 C CA . GLU A 1 173 ? -22.898 -15.117 10.743 1.00 90.75 173 GLU A CA 1
ATOM 1437 C C . GLU A 1 173 ? -23.922 -15.063 9.606 1.00 90.75 173 GLU A C 1
ATOM 1439 O O . GLU A 1 173 ? -23.671 -15.588 8.523 1.00 90.75 173 GLU A O 1
ATOM 1444 N N . SER A 1 174 ? -25.033 -14.342 9.795 1.00 90.94 174 SER A N 1
ATOM 1445 C CA . SER A 1 174 ? -26.042 -14.132 8.751 1.00 90.94 174 SER A CA 1
ATOM 1446 C C . SER A 1 174 ? -25.509 -13.396 7.512 1.00 90.94 174 SER A C 1
ATOM 1448 O O . SER A 1 174 ? -26.174 -13.361 6.476 1.00 90.94 174 SER A O 1
ATOM 1450 N N . GLY A 1 175 ? -24.336 -12.752 7.602 1.00 91.12 175 GLY A N 1
ATOM 1451 C CA . GLY A 1 175 ? -23.727 -12.007 6.497 1.00 91.12 175 GLY A CA 1
ATOM 1452 C C . GLY A 1 175 ? -24.478 -10.726 6.110 1.00 91.12 175 GLY A C 1
ATOM 1453 O O . GLY A 1 175 ? -24.192 -10.127 5.066 1.00 91.12 175 GLY A O 1
ATOM 1454 N N . LYS A 1 176 ? -25.437 -10.286 6.939 1.00 92.19 176 LYS A N 1
ATOM 1455 C CA . LYS A 1 176 ? -26.192 -9.034 6.756 1.00 92.19 176 LYS A CA 1
ATOM 1456 C C . LYS A 1 176 ? -25.356 -7.789 7.054 1.00 92.19 176 LYS A C 1
ATOM 1458 O O . LYS A 1 176 ? -25.730 -6.691 6.643 1.00 92.19 176 LYS A O 1
ATOM 1463 N N . VAL A 1 177 ? -24.223 -7.938 7.739 1.00 94.50 177 VAL A N 1
ATOM 1464 C CA . VAL A 1 177 ? -23.357 -6.828 8.147 1.00 94.50 177 VAL A CA 1
ATOM 1465 C C . VAL A 1 177 ? -21.905 -7.031 7.715 1.00 94.50 177 VAL A C 1
ATOM 1467 O O . VAL A 1 177 ? -21.410 -8.149 7.638 1.00 94.50 177 VAL A O 1
ATOM 1470 N N . ASN A 1 178 ? -21.204 -5.928 7.451 1.00 93.62 178 ASN A N 1
ATOM 1471 C CA . ASN A 1 178 ? -19.782 -5.889 7.125 1.00 93.62 178 ASN A CA 1
ATOM 1472 C C . ASN A 1 178 ? -19.005 -5.182 8.238 1.00 93.62 178 ASN A C 1
ATOM 1474 O O . ASN A 1 178 ? -19.240 -4.003 8.513 1.00 93.62 178 ASN A O 1
ATOM 1478 N N . GLN A 1 179 ? -18.031 -5.870 8.834 1.00 91.56 179 GLN A N 1
ATOM 1479 C CA . GLN A 1 179 ? -17.180 -5.291 9.873 1.00 91.56 179 GLN A CA 1
ATOM 1480 C C . GLN A 1 179 ? -16.255 -4.204 9.310 1.00 91.56 179 GLN A C 1
ATOM 1482 O O . GLN A 1 179 ? -15.583 -4.382 8.286 1.00 91.56 179 GLN A O 1
ATOM 1487 N N . TRP A 1 180 ? -16.159 -3.070 10.004 1.00 91.62 180 TRP A N 1
ATOM 1488 C CA . TRP A 1 180 ? -15.249 -2.007 9.607 1.00 91.62 180 TRP A CA 1
ATOM 1489 C C . TRP A 1 180 ? -13.809 -2.306 10.040 1.00 91.62 180 TRP A C 1
ATOM 1491 O O . TRP A 1 180 ? -13.479 -2.322 11.220 1.00 91.62 180 TRP A O 1
ATOM 1501 N N . LYS A 1 181 ? -12.895 -2.440 9.069 1.00 85.38 181 LYS A N 1
ATOM 1502 C CA . LYS A 1 181 ? -11.473 -2.751 9.329 1.00 85.38 181 LYS A CA 1
ATOM 1503 C C . LYS A 1 181 ? -10.763 -1.795 10.298 1.00 85.38 181 LYS A C 1
ATOM 1505 O O . LYS A 1 181 ? -9.832 -2.215 10.974 1.00 85.38 181 LYS A O 1
ATOM 1510 N N . LYS A 1 182 ? -11.137 -0.508 10.321 1.00 82.12 182 LYS A N 1
ATOM 1511 C CA . LYS A 1 182 ? -10.466 0.507 11.157 1.00 82.12 182 LYS A CA 1
ATOM 1512 C C . LYS A 1 182 ? -11.002 0.542 12.588 1.00 82.12 182 LYS A C 1
ATOM 1514 O O . LYS A 1 182 ? -10.231 0.810 13.500 1.00 82.12 182 LYS A O 1
ATOM 1519 N N . TYR A 1 183 ? -12.297 0.292 12.751 1.00 87.69 183 TYR A N 1
ATOM 1520 C CA . TYR A 1 183 ? -12.978 0.257 14.041 1.00 87.69 183 TYR A CA 1
ATOM 1521 C C . TYR A 1 183 ? -13.786 -1.039 14.091 1.00 87.69 183 TYR A C 1
ATOM 1523 O O . TYR A 1 183 ? -14.946 -1.039 13.684 1.00 87.69 183 TYR A O 1
ATOM 1531 N N . PRO A 1 184 ? -13.168 -2.152 14.521 1.00 88.81 184 PRO A N 1
ATOM 1532 C CA . PRO A 1 184 ? -13.773 -3.482 14.427 1.00 88.81 184 PRO A CA 1
ATOM 1533 C C . PRO A 1 184 ? -15.067 -3.659 15.235 1.00 88.81 184 PRO A C 1
ATOM 1535 O O . PRO A 1 184 ? -15.800 -4.617 15.012 1.00 88.81 184 PRO A O 1
ATOM 1538 N N . THR A 1 185 ? -15.370 -2.741 16.151 1.00 91.50 185 THR A N 1
ATOM 1539 C CA . THR A 1 185 ? -16.634 -2.685 16.896 1.00 91.50 185 THR A CA 1
ATOM 1540 C C . THR A 1 185 ? -17.798 -2.127 16.068 1.00 91.50 185 THR A C 1
ATOM 1542 O O . THR A 1 185 ? -18.949 -2.280 16.462 1.00 91.50 185 THR A O 1
ATOM 1545 N N . VAL A 1 186 ? -17.532 -1.502 14.917 1.00 93.69 186 VAL A N 1
ATOM 1546 C CA . VAL A 1 186 ? -18.541 -0.899 14.032 1.00 93.69 186 VAL A CA 1
ATOM 1547 C C . VAL A 1 186 ? -18.822 -1.822 12.846 1.00 93.69 186 VAL A C 1
ATOM 1549 O O . VAL A 1 186 ? -17.900 -2.249 12.144 1.00 93.69 186 VAL A O 1
ATOM 1552 N N . TYR A 1 187 ? -20.101 -2.064 12.569 1.00 94.88 187 TYR A N 1
ATOM 1553 C CA . TYR A 1 187 ? -20.570 -2.961 11.516 1.00 94.88 187 TYR A CA 1
ATOM 1554 C C . TYR A 1 187 ? -21.567 -2.247 10.607 1.00 94.88 187 TYR A C 1
ATOM 1556 O O . TYR A 1 187 ? -22.608 -1.776 11.054 1.00 94.88 187 TYR A O 1
ATOM 1564 N N . PHE A 1 188 ? -21.260 -2.167 9.314 1.00 95.81 188 PHE A N 1
ATOM 1565 C CA . PHE A 1 188 ? -22.137 -1.545 8.323 1.00 95.81 188 PHE A CA 1
ATOM 1566 C C . PHE A 1 188 ? -23.160 -2.543 7.796 1.00 95.81 188 PHE A C 1
ATOM 1568 O O . PHE A 1 188 ? -22.798 -3.658 7.427 1.00 95.81 188 PHE A O 1
ATOM 1575 N N . ILE A 1 189 ? -24.420 -2.127 7.698 1.00 95.25 189 ILE A N 1
ATOM 1576 C CA . ILE A 1 189 ? -25.488 -2.977 7.168 1.00 95.25 189 ILE A CA 1
ATOM 1577 C C . ILE A 1 189 ? -25.336 -3.091 5.649 1.00 95.25 189 ILE A C 1
ATOM 1579 O O . ILE A 1 189 ? -25.209 -2.093 4.936 1.00 95.25 189 ILE A O 1
ATOM 1583 N N . LYS A 1 190 ? -25.331 -4.323 5.139 1.00 94.25 190 LYS A N 1
ATOM 1584 C CA . LYS A 1 190 ? -25.230 -4.604 3.707 1.00 94.25 190 LYS A CA 1
ATOM 1585 C C . LYS A 1 190 ? -26.507 -4.133 3.006 1.00 94.25 190 LYS A C 1
ATOM 1587 O O . LYS A 1 190 ? -27.606 -4.455 3.431 1.00 94.25 190 LYS A O 1
ATOM 1592 N N . GLY A 1 191 ? -26.351 -3.376 1.922 1.00 91.81 191 GLY A N 1
ATOM 1593 C CA . GLY A 1 191 ? -27.471 -2.801 1.166 1.00 91.81 191 GLY A CA 1
ATOM 1594 C C . GLY A 1 191 ? -27.860 -1.381 1.589 1.00 91.81 191 GLY A C 1
ATOM 1595 O O . GLY A 1 191 ? -28.466 -0.678 0.789 1.00 91.81 191 GLY A O 1
ATOM 1596 N N . LEU A 1 192 ? -27.436 -0.913 2.771 1.00 92.88 192 LEU A N 1
ATOM 1597 C CA . LEU A 1 192 ? -27.673 0.461 3.224 1.00 92.88 192 LEU A CA 1
ATOM 1598 C C . LEU A 1 192 ? -26.426 1.335 3.078 1.00 92.88 192 LEU A C 1
ATOM 1600 O O . LEU A 1 192 ? -25.286 0.901 3.274 1.00 92.88 192 LEU A O 1
ATOM 1604 N N . ARG A 1 193 ? -26.627 2.613 2.744 1.00 92.69 193 ARG A N 1
ATOM 1605 C CA . ARG A 1 193 ? -25.523 3.556 2.551 1.00 92.69 193 ARG A CA 1
ATOM 1606 C C . ARG A 1 193 ? -25.199 4.266 3.862 1.00 92.69 193 ARG A C 1
ATOM 1608 O O . ARG A 1 193 ? -25.936 5.137 4.292 1.00 92.69 193 ARG A O 1
ATOM 1615 N N . LYS A 1 194 ? -24.018 3.983 4.424 1.00 92.81 194 LYS A N 1
ATOM 1616 C CA . LYS A 1 194 ? -23.493 4.639 5.643 1.00 92.81 194 LYS A CA 1
ATOM 1617 C C . LYS A 1 194 ? -24.369 4.447 6.894 1.00 92.81 194 LYS A C 1
ATOM 1619 O O . LYS A 1 194 ? -24.302 5.283 7.789 1.00 92.81 194 LYS A O 1
ATOM 1624 N N . VAL A 1 195 ? -25.116 3.348 6.978 1.00 96.06 195 VAL A N 1
ATOM 1625 C CA . VAL A 1 195 ? -25.841 2.953 8.194 1.00 96.06 195 VAL A CA 1
ATOM 1626 C C . VAL A 1 195 ? -25.069 1.838 8.890 1.00 96.06 195 VAL A C 1
ATOM 1628 O O . VAL A 1 195 ? -24.668 0.864 8.243 1.00 96.06 195 VAL A O 1
ATOM 1631 N N . ALA A 1 196 ? -24.826 1.993 10.189 1.00 95.81 196 ALA A N 1
ATOM 1632 C CA . ALA A 1 196 ? -24.064 1.027 10.968 1.00 95.81 196 ALA A CA 1
ATOM 1633 C C . ALA A 1 196 ? -24.675 0.758 12.343 1.00 95.81 196 ALA A C 1
ATOM 1635 O O . ALA A 1 196 ? -25.358 1.599 12.930 1.00 95.81 196 ALA A O 1
ATOM 1636 N N . ILE A 1 197 ? -24.341 -0.414 12.866 1.00 95.12 197 ILE A N 1
ATOM 1637 C CA . ILE A 1 197 ? -24.556 -0.815 14.251 1.00 95.12 197 ILE A CA 1
ATOM 1638 C C . ILE A 1 197 ? -23.199 -0.940 14.951 1.00 95.12 197 ILE A C 1
ATOM 1640 O O . ILE A 1 197 ? -22.181 -1.261 14.333 1.00 95.12 197 ILE A O 1
ATOM 1644 N N . GLU A 1 198 ? -23.169 -0.629 16.237 1.00 93.94 198 GLU A N 1
ATOM 1645 C CA . GLU A 1 198 ? -21.988 -0.650 17.092 1.00 93.94 198 GLU A CA 1
ATOM 1646 C C . GLU A 1 198 ? -22.133 -1.745 18.139 1.00 93.94 198 GLU A C 1
ATOM 1648 O O . GLU A 1 198 ? -23.154 -1.841 18.814 1.00 93.94 198 GLU A O 1
ATOM 1653 N N . LEU A 1 199 ? -21.096 -2.562 18.281 1.00 92.12 199 LEU A N 1
ATOM 1654 C CA . LEU A 1 199 ? -21.001 -3.547 19.342 1.00 92.12 199 LEU A CA 1
ATOM 1655 C C . LEU A 1 199 ? -20.600 -2.841 20.641 1.00 92.12 199 LEU A C 1
ATOM 1657 O O . LEU A 1 199 ? -19.484 -2.330 20.752 1.00 92.12 199 LEU A O 1
ATOM 1661 N N . LYS A 1 200 ? -21.490 -2.843 21.630 1.00 88.81 200 LYS A N 1
ATOM 1662 C CA . LYS A 1 200 ? -21.227 -2.341 22.982 1.00 88.81 200 LYS A CA 1
ATOM 1663 C C . LYS A 1 200 ? -21.683 -3.370 24.000 1.00 88.81 200 LYS A C 1
ATOM 1665 O O . LYS A 1 200 ? -22.784 -3.897 23.904 1.00 88.81 200 LYS A O 1
ATOM 1670 N N . ASN A 1 201 ? -20.825 -3.668 24.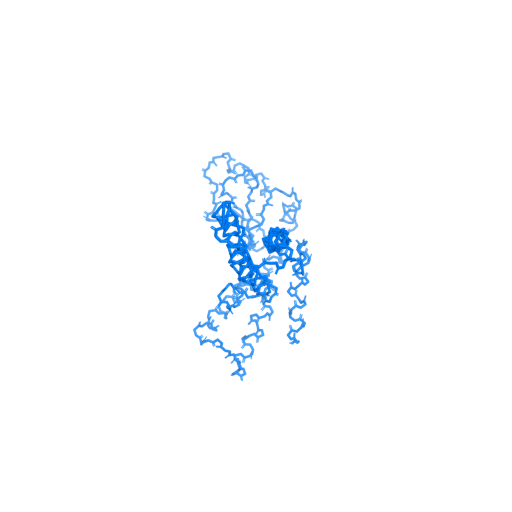975 1.00 83.94 201 ASN A N 1
ATOM 1671 C CA . ASN A 1 201 ? -21.115 -4.632 26.046 1.00 83.94 201 ASN A CA 1
ATOM 1672 C C . ASN A 1 201 ? -21.652 -5.987 25.530 1.00 83.94 201 ASN A C 1
ATOM 1674 O O . ASN A 1 201 ? -22.476 -6.621 26.179 1.00 83.94 201 ASN A O 1
ATOM 1678 N N . GLY A 1 202 ? -21.220 -6.406 24.336 1.00 84.12 202 GLY A N 1
ATOM 1679 C CA . GLY A 1 202 ? -21.642 -7.657 23.706 1.00 84.12 202 GLY A CA 1
ATOM 1680 C C . GLY A 1 202 ? -22.943 -7.615 22.906 1.00 84.12 202 GLY A C 1
ATOM 1681 O O . GLY A 1 202 ? -23.246 -8.590 22.218 1.00 84.12 202 GLY A O 1
ATOM 1682 N N . ALA A 1 203 ? -23.691 -6.512 22.932 1.00 88.75 203 ALA A N 1
ATOM 1683 C CA . ALA A 1 203 ? -24.911 -6.325 22.152 1.00 88.75 203 ALA A CA 1
ATOM 1684 C C . ALA A 1 203 ? -24.712 -5.281 21.045 1.00 88.75 203 ALA A C 1
ATOM 1686 O O . ALA A 1 203 ? -23.861 -4.395 21.146 1.00 88.75 203 ALA A O 1
ATOM 1687 N N . PHE A 1 204 ? -25.494 -5.394 19.972 1.00 92.94 204 PHE A N 1
ATOM 1688 C CA . PHE A 1 204 ? -25.511 -4.379 18.927 1.00 92.94 204 PHE A CA 1
ATOM 1689 C C . PHE A 1 204 ? -26.485 -3.258 19.267 1.00 92.94 204 PHE A C 1
ATOM 1691 O O . PHE A 1 204 ? -27.654 -3.493 19.556 1.00 92.94 204 PHE A O 1
ATOM 1698 N N . GLU A 1 205 ? -25.996 -2.030 19.164 1.00 92.94 205 GLU A N 1
ATOM 1699 C CA . GLU A 1 205 ? -26.783 -0.807 19.247 1.00 92.94 205 GLU A CA 1
ATOM 1700 C C . GLU A 1 205 ? -26.673 -0.023 17.939 1.00 92.94 205 GLU A C 1
ATOM 1702 O O . GLU A 1 205 ? -25.745 -0.209 17.152 1.00 92.94 205 GLU A O 1
ATOM 1707 N N . VAL A 1 206 ? -27.597 0.905 17.702 1.00 93.75 206 VAL A N 1
ATOM 1708 C CA . VAL A 1 206 ? -27.497 1.822 16.561 1.00 93.75 206 VAL A CA 1
ATOM 1709 C C . VAL A 1 206 ? -26.262 2.714 16.725 1.00 93.75 206 VAL A C 1
ATOM 1711 O O . VAL A 1 206 ? -26.045 3.299 17.788 1.00 93.75 206 VAL A O 1
ATOM 1714 N N . SER A 1 207 ? -25.448 2.840 15.670 1.00 92.94 207 SER A N 1
ATOM 1715 C CA . SER A 1 207 ? -24.282 3.726 15.697 1.00 92.94 207 SER A CA 1
ATOM 1716 C C . SER A 1 207 ? -24.719 5.175 15.885 1.00 92.94 207 SER A C 1
ATOM 1718 O O . SER A 1 207 ? -25.557 5.683 15.143 1.00 92.94 207 SER A O 1
ATOM 1720 N N . SER A 1 208 ? -24.082 5.876 16.824 1.00 91.19 208 SER A N 1
ATOM 1721 C CA . SER A 1 208 ? -24.324 7.312 17.024 1.00 91.19 208 SER A CA 1
ATOM 1722 C C . SER A 1 208 ? -23.892 8.142 15.810 1.00 91.19 208 SER A C 1
ATOM 1724 O O . SER A 1 208 ? -24.514 9.146 15.471 1.00 91.19 208 SER A O 1
ATOM 1726 N N . LYS A 1 209 ? -22.825 7.711 15.131 1.00 92.19 209 LYS A N 1
ATOM 1727 C CA . LYS A 1 209 ? -22.227 8.420 13.996 1.00 92.19 209 LYS A CA 1
ATOM 1728 C C . LYS A 1 209 ? -22.867 8.064 12.656 1.00 92.19 209 LYS A C 1
ATOM 1730 O O . LYS A 1 209 ? -22.890 8.895 11.751 1.00 92.19 209 LYS A O 1
ATOM 1735 N N . TYR A 1 210 ? -23.329 6.827 12.517 1.00 94.44 210 TYR A N 1
ATOM 1736 C CA . TYR A 1 210 ? -23.868 6.258 11.281 1.00 94.44 210 TYR A CA 1
ATOM 1737 C C . TYR A 1 210 ? -25.320 5.812 11.484 1.00 94.44 210 TYR A C 1
ATOM 1739 O O . TYR A 1 210 ? -25.696 4.691 11.138 1.00 94.44 210 TYR A O 1
ATOM 1747 N N . ALA A 1 211 ? -26.113 6.691 12.098 1.00 93.38 211 ALA A N 1
ATOM 1748 C CA . ALA A 1 211 ? -27.515 6.445 12.392 1.00 93.38 211 ALA A CA 1
ATOM 1749 C C . ALA A 1 211 ? -28.377 6.459 11.111 1.00 93.38 211 ALA A C 1
ATOM 1751 O O . ALA A 1 211 ? -28.108 7.266 10.210 1.00 93.38 211 ALA A O 1
ATOM 1752 N N . PRO A 1 212 ? -29.425 5.615 11.039 1.00 94.44 212 PRO A N 1
ATOM 1753 C CA . PRO A 1 212 ? -30.388 5.631 9.942 1.00 94.44 212 PRO A CA 1
ATOM 1754 C C . PRO A 1 212 ? -31.123 6.975 9.894 1.00 94.44 212 PRO A C 1
ATOM 1756 O O . PRO A 1 212 ? -31.511 7.516 10.932 1.00 94.44 212 PRO A O 1
ATOM 1759 N N . GLN A 1 213 ? -31.311 7.516 8.694 1.00 93.25 213 GLN A N 1
ATOM 1760 C CA . GLN A 1 213 ? -31.964 8.812 8.486 1.00 93.25 213 GLN A CA 1
ATOM 1761 C C . GLN A 1 213 ? -33.406 8.631 8.017 1.00 93.25 213 GLN A C 1
ATOM 1763 O O . GLN A 1 213 ? -34.310 9.309 8.507 1.00 93.25 213 GLN A O 1
ATOM 1768 N N . THR A 1 214 ? -33.624 7.695 7.095 1.00 94.50 214 THR A N 1
ATOM 1769 C CA . THR A 1 214 ? -34.946 7.424 6.516 1.00 94.50 214 THR A CA 1
ATOM 1770 C C . THR A 1 214 ? -35.738 6.430 7.360 1.00 94.50 214 THR A C 1
ATOM 1772 O O . THR A 1 214 ? -35.172 5.635 8.113 1.00 94.50 214 THR A O 1
ATOM 1775 N N . ASP A 1 215 ? -37.063 6.459 7.242 1.00 93.19 215 ASP A N 1
ATOM 1776 C CA . ASP A 1 215 ? -37.922 5.535 7.990 1.00 93.19 215 ASP A CA 1
ATOM 1777 C C . ASP A 1 215 ? -37.781 4.086 7.499 1.00 93.19 215 ASP A C 1
ATOM 1779 O O . ASP A 1 215 ? -37.838 3.159 8.305 1.00 93.19 215 ASP A O 1
ATOM 1783 N N . GLU A 1 216 ? -37.469 3.893 6.214 1.00 92.44 216 GLU A N 1
ATOM 1784 C CA . GLU A 1 216 ? -37.105 2.591 5.642 1.00 92.44 216 GLU A CA 1
ATOM 1785 C C . GLU A 1 216 ? -35.827 2.029 6.284 1.00 92.44 216 GLU A C 1
ATOM 1787 O O . GLU A 1 216 ? -35.807 0.890 6.750 1.00 92.44 216 GLU A O 1
ATOM 1792 N N . GLU A 1 217 ? -34.767 2.841 6.387 1.00 93.00 217 GLU A N 1
ATOM 1793 C CA . GLU A 1 217 ? -33.523 2.437 7.053 1.00 93.00 217 GLU A CA 1
ATOM 1794 C C . GLU A 1 217 ? -33.762 2.087 8.526 1.00 93.00 217 GLU A C 1
ATOM 1796 O O . GLU A 1 217 ? -33.209 1.105 9.021 1.00 93.00 217 GLU A O 1
ATOM 1801 N N . LYS A 1 218 ? -34.600 2.857 9.233 1.00 93.81 218 LYS A N 1
ATOM 1802 C CA . LYS A 1 218 ? -34.960 2.569 10.631 1.00 93.81 218 LYS A CA 1
ATOM 1803 C C . LYS A 1 218 ? -35.701 1.239 10.759 1.00 93.81 218 LYS A C 1
ATOM 1805 O O . LYS A 1 218 ? -35.417 0.493 11.695 1.00 93.81 218 LYS A O 1
ATOM 1810 N N . ALA A 1 219 ? -36.619 0.936 9.839 1.00 92.94 219 ALA A N 1
ATOM 1811 C CA . ALA A 1 219 ? -37.349 -0.328 9.828 1.00 92.94 219 ALA A CA 1
ATOM 1812 C C . ALA A 1 219 ? -36.398 -1.520 9.634 1.00 92.94 219 ALA A C 1
ATOM 1814 O O . ALA A 1 219 ? -36.442 -2.464 10.420 1.00 92.94 219 ALA A O 1
ATOM 1815 N N . ILE A 1 220 ? -35.473 -1.427 8.673 1.00 92.31 220 ILE A N 1
ATOM 1816 C CA . ILE A 1 220 ? -34.467 -2.469 8.403 1.00 92.31 220 ILE A CA 1
ATOM 1817 C C . ILE A 1 220 ? -33.530 -2.663 9.601 1.00 92.31 220 ILE A C 1
ATOM 1819 O O . ILE A 1 220 ? -33.235 -3.789 9.998 1.00 92.31 220 ILE A O 1
ATOM 1823 N N . VAL A 1 221 ? -33.058 -1.570 10.209 1.00 93.25 221 VAL A N 1
ATOM 1824 C CA . VAL A 1 221 ? -32.205 -1.635 11.407 1.00 93.25 221 VAL A CA 1
ATOM 1825 C C . VAL A 1 221 ? -32.945 -2.314 12.559 1.00 93.25 221 VAL A C 1
ATOM 1827 O O . VAL A 1 221 ? -32.359 -3.150 13.245 1.00 93.25 221 VAL A O 1
ATOM 1830 N N . LYS A 1 222 ? -34.228 -1.989 12.760 1.00 92.81 222 LYS A N 1
ATOM 1831 C CA . LYS A 1 222 ? -35.060 -2.603 13.799 1.00 92.81 222 LYS A CA 1
ATOM 1832 C C . LYS A 1 222 ? -35.265 -4.097 13.549 1.00 92.81 222 LYS A C 1
ATOM 1834 O O . LYS A 1 222 ? -35.131 -4.873 14.483 1.00 92.81 222 LYS A O 1
ATOM 1839 N N . GLU A 1 223 ? -35.508 -4.501 12.305 1.00 91.50 223 GLU A N 1
ATOM 1840 C CA . GLU A 1 223 ? -35.626 -5.913 11.921 1.00 91.50 223 GLU A CA 1
ATOM 1841 C C . GLU A 1 223 ? -34.335 -6.700 12.202 1.00 91.50 223 GLU A C 1
ATOM 1843 O O . GLU A 1 223 ? -34.386 -7.817 12.710 1.00 91.50 223 GLU A O 1
ATOM 1848 N N . ILE A 1 224 ? -33.166 -6.117 11.913 1.00 90.00 224 ILE A N 1
ATOM 1849 C CA . ILE A 1 224 ? -31.867 -6.760 12.172 1.00 90.00 224 ILE A CA 1
ATOM 1850 C C . ILE A 1 224 ? -31.586 -6.868 13.670 1.00 90.00 224 ILE A C 1
ATOM 1852 O O . ILE A 1 224 ? -31.062 -7.883 14.125 1.00 90.00 224 ILE A O 1
ATOM 1856 N N . LEU A 1 225 ? -31.899 -5.818 14.431 1.00 88.88 225 LEU A N 1
ATOM 1857 C CA . LEU A 1 225 ? -31.685 -5.806 15.874 1.00 88.88 225 LEU A CA 1
ATOM 1858 C C . LEU A 1 225 ? -32.706 -6.653 16.635 1.00 88.88 225 LEU A C 1
ATOM 1860 O O . LEU A 1 225 ? -32.407 -6.982 17.779 1.00 88.88 225 LEU A O 1
ATOM 1864 N N . GLY A 1 226 ? -33.820 -7.050 16.004 1.00 80.50 226 GLY A N 1
ATOM 1865 C CA . GLY A 1 226 ? -34.870 -7.935 16.524 1.00 80.50 226 GLY A CA 1
ATOM 1866 C C . GLY A 1 226 ? -35.670 -7.319 17.655 1.00 80.50 226 GLY A C 1
ATOM 1867 O O . GLY A 1 226 ? -35.131 -7.348 18.786 1.00 80.50 226 GLY A O 1
#

=== Feature glossary ===
Key to the feature types in this record:

— What the protein is —

Primary structure: the covalent order of the twenty standard amino acids along the backbone. Two proteins with the same sequence will (almost always) fold to the same structure; two with 30% identity often share a fold but not the details.

Database cross-references. InterPro integrates a dozen domain/family signature databases into unified entries with residue-range hits. GO terms attach function/process/location labels with evidence codes. CATH codes position the fold in a four-level structural taxonomy. Organism is the NCBI-taxonomy species name.

— Where its atoms are —

The mmCIF block holds the 3D Cartesian coordinates of each backbone atom (N, Cα, C, O) in ångströms. mmCIF is the PDB's canonical archive format — a tagged-loop text representation of the atomic model.

Six rendered views show the 3D structure from the faces of a cube — i.e. along ±x, ±y, ±z. Rendering representation is drawn randomly per protein from cartoon (secondary-structure ribbons), sticks (backbone bonds), or molecular surface; coloring is either N→C rainbow (blue at the N-terminus through red at the C-terminus) or one color per chain.

— Local backbone conformation —

DSSP 8-state secondary structure assigns each residue one of H (α-helix), G (3₁₀-helix), I (π-helix), E (extended β-strand), B (isolated β-bridge), T (hydrogen-bonded turn), S (bend), or '-' (coil). The assignment is computed from backbone hydrogen-bond geometry via the Kabsch–Sander algorithm.

P-SEA three-state annotation labels each residue as helix, strand, or coil based purely on the geometry of the Cα trace. It serves as a fallback when the full backbone (and thus DSSP) is unavailable.

The φ/ψ torsion pair specifies the backbone conformation at each residue. φ rotates about the N–Cα bond, ψ about the Cα–C bond. Steric clashes forbid most of the (φ, ψ) plane — the allowed regions (α-helix basin, β-sheet basin, left-handed helix) are the Ramachandran-allowed regions.

— Global shape and packing —

The geometric summary reports three shape descriptors. Rg (radius of gyration) measures how spread out the Cα atoms are about their centre of mass; compact globular proteins have small Rg, elongated or unfolded ones large. Cα contacts (<8 Å, |i−j|>4) count long-range residue pairs in spatial proximity — high for tightly packed folds, near zero for rods or random coil. The bounding-box extents give the protein's footprint along x, y, z in Å.

Accessible surface area quantifies burial. A residue with SASA near zero is packed into the hydrophobic core; one with SASA >100 Å² sits on the surface. Computed here via the Shrake–Rupley numerical algorithm with a 1.4 Å probe.

Plot images: a contact map (which residues are close in 3D, as an N×N binary image), a Ramachandran scatter (backbone torsion angles, revealing secondary-structure composition at a glance), and — for AlphaFold structures — a PAE heatmap (pairwise prediction confidence).

— Structural neighborhood —

The Foldseek 3Di string encodes local tertiary geometry as a 20-letter alphabet — one character per residue — derived from the relative positions of nearby Cα atoms. Unlike the amino-acid sequence, 3Di is a direct function of the 3D structure, so two proteins with the same fold have similar 3Di strings even at low sequence identity.

Nearest PDB neighbors are the top structural matches found by Foldseek when searching this structure against the entire Protein Data Bank. Each hit reports a TM-score (0 to 1; >0.5 almost always implies the same fold) and an E-value. These are *structural* homologs — they may share no detectable sequence similarity.

— Confidence and disorder —

For AlphaFold models, the B-factor field carries pLDDT — the model's own estimate of local accuracy on a 0–100 scale. Regions with pLDDT<50 should be treated as essentially unmodeled; they often correspond to intrinsically disordered segments.

B-factor (Debye–Waller factor) reflects atomic displacement in the crystal lattice. It is an experimental observable 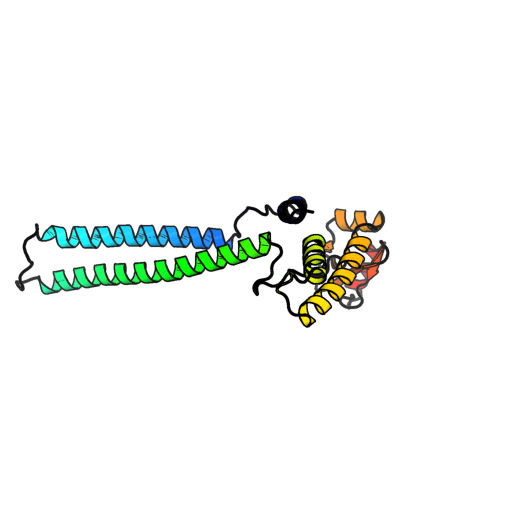(units Å²), not a prediction; low values mean the atom is pinned down, high values mean it moves or is heterogeneous across the crystal.

Predicted aligned error is AlphaFold's pairwise confidence. Unlike pLDDT (per-residue), PAE is per-residue-pair and captures whether two parts of the structure are correctly placed relative to each other. Units are ångströms of expected positional error.